Protein 7KJO (pdb70)

GO terms:
  GO:0070097 delta-catenin binding (F, IDA)
  GO:0005813 centrosome (C, IDA)
  GO:0005915 zonula adherens (C, IDA)
  GO:0045218 zonula adherens maintenance (P, IMP)
  GO:0090136 epithelial cell-cell adhesion (P, IMP)
  GO:0005515 protein binding (F, IPI)
  GO:0005654 nucleoplasm (C, IDA)
  GO:0005829 cytosol (C, IDA)
  GO:0030054 cell junction (C, IDA)
  GO:0005737 cytoplasm (C, EXP)
  GO:0070062 extracellular exosome (C, HDA)
  GO:0046930 pore complex (C, IMP)
  GO:0046931 pore complex assembly (P, IMP)

Sequence (206 aa):
PVVVRGWLHKQDSSGMRLWKRRWFVLADYCLFYYKDSREEAVLGSIPLPSYVISPVAPEDRISRKYSFKAVHTGMRTYYFSADTQEDMNAWVRAMNQAAQVGPLGSPVVVRGWLHKQDSSGMRLWKRRWFVLADYCLFYYKDSREEAVLGSIPLPSYVISPVAPEDRISRKYSFKAVHTRTYYFSADTQEDMNAWVRAMNQAAQVL

Secondary structure (DSSP, 8-state):
-EEEEEEEEEE-TTSS--EEEEEEEEETTEEEEESSTT--SEEEEEE-TTEEEEE--GGG---STTEEEEEE----EEEEE-SSHHHHHHHHHHHHHHHT-/-GGGPPEEEEEEEEEE-TTSS--EEEEEEEEETTEEEEESSTT--S--EEEEGGGEEEEE--GGG---SSSEEEEEE--EEEEE-SSHHHHHHHHHHHHHHH---

Nearest PDB structures (foldseek):
  7kjo-assembly1_A  TM=1.010E+00  e=4.747E-19  Homo sapiens
  7kjz-assembly2_B  TM=9.941E-01  e=2.583E-16  Homo sapiens
  2d9y-assembly1_A  TM=9.490E-01  e=1.354E-12  Homo sapiens
  2yry-assembly1_A  TM=9.283E-01  e=3.464E-12  Homo sapiens
  2dkp-assembly1_A  TM=8.752E-01  e=1.457E-11  Homo sapiens

Foldseek 3Di:
DWPDKAWKWKADQPPPRDTDIWIWTDDPQKIWTHRDDVPDDTDDIDRQAQWQKDADDVVVVDDAPLKMWTPHVVPGIIIIHDPDVVVSVSVNVVSRVSNDD/DPVPWDWPDKAWKWKADLPPPRDTDIWIWIDTPQKIWTDRDPVPDDTPDMDRLLQWQKDADDVVVVRDDPLKIWTHGCSIMIIHDPDVVVSVSVRVVSNVSNPPD

Structure (mmCIF, N/CA/C/O backbone):
data_7KJO
#
_entry.id   7KJO
#
_cell.length_a   64.830
_cell.length_b   64.830
_cell.length_c   59.233
_cell.angle_alpha   90.000
_cell.angle_beta   90.000
_cell.angle_gamma   90.000
#
_symmetry.space_group_name_H-M   'P 41'
#
loop_
_entity.id
_entity.type
_entity.pdbx_description
1 polymer 'Pleckstrin homology domain-containing family A member 7'
2 non-polymer 'SULFATE ION'
3 non-polymer GLYCEROL
4 water water
#
loop_
_atom_site.group_PDB
_atom_site.id
_atom_site.type_symbol
_atom_site.label_atom_id
_atom_site.label_alt_id
_atom_site.label_comp_id
_atom_site.label_asym_id
_atom_site.label_entity_id
_atom_site.label_seq_id
_atom_site.pdbx_PDB_ins_code
_atom_site.Cartn_x
_atom_site.Cartn_y
_atom_site.Cartn_z
_atom_site.occupancy
_atom_site.B_iso_or_equiv
_atom_site.auth_seq_id
_atom_site.auth_comp_id
_atom_site.auth_asym_id
_atom_site.auth_atom_id
_atom_site.pdbx_PDB_model_num
ATOM 1 N N . PRO A 1 6 ? 31.821 78.694 20.120 1.00 59.21 164 PRO A N 1
ATOM 2 C CA . PRO A 1 6 ? 31.857 78.354 21.550 1.00 54.45 164 PRO A CA 1
ATOM 3 C 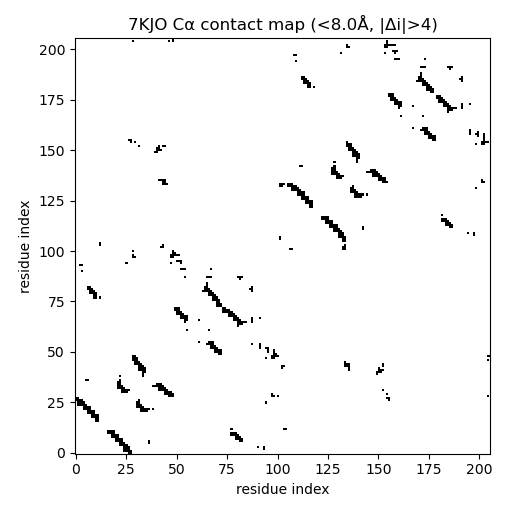C . PRO A 1 6 ? 33.232 77.851 22.020 1.00 59.12 164 PRO A C 1
ATOM 4 O O . PRO A 1 6 ? 33.824 78.452 22.928 1.00 49.03 164 PRO A O 1
ATOM 15 N N . VAL A 1 7 ? 33.726 76.768 21.414 1.00 34.60 165 VAL A N 1
ATOM 16 C CA . VAL A 1 7 ? 35.057 76.283 21.762 1.00 26.47 165 VAL A CA 1
ATOM 17 C C . VAL A 1 7 ? 36.081 77.189 21.139 1.00 32.50 165 VAL A C 1
ATOM 18 O O . VAL A 1 7 ? 36.045 77.460 19.950 1.00 35.01 165 VAL A O 1
ATOM 31 N N . VAL A 1 8 ? 37.047 77.596 21.935 1.00 25.87 166 VAL A N 1
ATOM 32 C CA . VAL A 1 8 ? 38.155 78.413 21.487 1.00 25.45 166 VAL A CA 1
ATOM 33 C C . VAL A 1 8 ? 39.291 77.539 20.984 1.00 23.87 166 VAL A C 1
ATOM 34 O O . VAL A 1 8 ? 39.872 77.838 19.958 1.00 25.17 166 VAL A O 1
ATOM 47 N N . VAL A 1 9 ? 39.601 76.447 21.695 1.00 19.32 167 VAL A N 1
ATOM 48 C CA . VAL A 1 9 ? 40.723 75.590 21.386 1.00 17.78 167 VAL A CA 1
ATOM 49 C C . VAL A 1 9 ? 40.485 74.275 22.096 1.00 15.55 167 VAL A C 1
ATOM 50 O O . VAL A 1 9 ? 39.853 74.211 23.162 1.00 17.58 167 VAL A O 1
ATOM 63 N N . ARG A 1 10 ? 40.913 73.177 21.471 1.00 15.76 168 ARG A N 1
ATOM 64 C CA . ARG A 1 10 ? 40.920 71.857 22.088 1.00 16.49 168 ARG A CA 1
ATOM 65 C C . ARG A 1 10 ? 42.228 71.145 21.748 1.00 16.23 168 ARG A C 1
ATOM 66 O O . ARG A 1 10 ? 42.852 71.481 20.774 1.00 16.53 168 ARG A O 1
ATOM 87 N N . GLY A 1 11 ? 42.618 70.139 22.541 1.00 15.16 169 GLY A N 1
ATOM 88 C CA . GLY A 1 11 ? 43.742 69.304 22.274 1.00 14.11 169 GLY A CA 1
ATOM 89 C C . GLY A 1 11 ? 44.266 68.556 23.482 1.00 14.19 169 GLY A C 1
ATOM 90 O O . GLY A 1 11 ? 43.838 68.793 24.608 1.00 14.30 169 GLY A O 1
ATOM 94 N N . TRP A 1 12 ? 45.195 67.654 23.263 1.00 13.73 170 TRP A N 1
ATOM 95 C CA . TRP A 1 12 ? 45.832 66.916 24.345 1.00 14.70 170 TRP A CA 1
ATOM 96 C C . TRP A 1 12 ? 46.793 67.827 25.127 1.00 15.31 170 TRP A C 1
ATOM 97 O O . TRP A 1 12 ? 47.596 68.563 24.537 1.00 17.10 170 TRP A O 1
ATOM 118 N N . LEU A 1 13 ? 46.799 67.671 26.451 1.00 14.93 171 LEU A N 1
ATOM 119 C CA . LEU A 1 13 ? 47.817 68.225 27.312 1.00 14.75 171 LEU A CA 1
ATOM 120 C C . LEU A 1 13 ? 48.160 67.170 28.362 1.00 16.14 171 LEU A C 1
ATOM 121 O O . LEU A 1 13 ? 47.260 66.436 28.832 1.00 15.92 171 LEU A O 1
ATOM 137 N N . HIS A 1 14 ? 49.420 67.102 28.778 1.00 15.66 172 HIS A N 1
ATOM 138 C CA . HIS A 1 14 ? 49.720 66.432 30.019 1.00 16.58 172 HIS A CA 1
ATOM 139 C C . HIS A 1 14 ? 49.515 67.411 31.122 1.00 15.90 172 HIS A C 1
ATOM 140 O O . HIS A 1 14 ? 49.945 68.553 31.042 1.00 16.72 172 HIS A O 1
ATOM 154 N N . LYS A 1 15 ? 48.896 66.930 32.215 1.00 16.18 173 LYS A N 1
ATOM 155 C CA . LYS A 1 15 ? 48.677 67.713 33.413 1.00 16.66 173 LYS A CA 1
ATOM 156 C C . LYS A 1 15 ? 49.394 67.075 34.569 1.00 17.74 173 LYS A C 1
ATOM 157 O O . LYS A 1 15 ? 49.243 65.868 34.764 1.00 18.08 173 LYS A O 1
ATOM 176 N N . GLN A 1 16 ? 50.165 67.861 35.368 1.00 18.64 174 GLN A N 1
ATOM 177 C CA . GLN A 1 16 ? 50.843 67.273 36.505 1.00 19.91 174 GLN A CA 1
ATOM 178 C C . GLN A 1 16 ? 49.831 67.113 37.606 1.00 22.95 174 GLN A C 1
ATOM 179 O O . GLN A 1 16 ? 48.914 67.914 37.749 1.00 22.82 174 GLN A O 1
ATOM 193 N N . ASP A 1 17 ? 50.013 66.016 38.360 1.00 24.03 175 ASP A N 1
ATOM 194 C CA . ASP A 1 17 ? 49.159 65.755 39.488 1.00 26.29 175 ASP A CA 1
ATOM 195 C C . ASP A 1 17 ? 49.270 66.885 40.510 1.00 27.71 175 ASP A C 1
ATOM 196 O O . ASP A 1 17 ? 50.337 67.487 40.736 1.00 27.89 175 ASP A O 1
ATOM 205 N N . SER A 1 18 ? 48.151 67.126 41.127 1.00 28.37 176 SER A N 1
ATOM 206 C CA . SER A 1 18 ? 48.036 68.159 42.165 1.00 29.63 176 SER A CA 1
ATOM 207 C C . SER A 1 18 ? 48.633 67.767 43.526 1.00 32.32 176 SER A C 1
ATOM 208 O O . SER A 1 18 ? 48.561 68.586 44.442 1.00 43.70 176 SER A O 1
ATOM 216 N N . SER A 1 19 ? 49.258 66.608 43.698 1.00 34.59 177 SER A N 1
ATOM 217 C CA . SER A 1 19 ? 49.793 66.217 45.006 1.00 45.25 177 SER A CA 1
ATOM 218 C C . SER A 1 19 ? 51.313 66.262 45.035 1.00 33.79 177 SER A C 1
ATOM 219 O O . SER A 1 19 ? 51.925 65.758 46.004 1.00 37.55 177 SER A O 1
ATOM 227 N N . GLY A 1 20 ? 51.931 66.861 44.006 1.00 32.11 178 GLY A N 1
ATOM 228 C CA . GLY A 1 20 ? 53.358 66.989 43.969 1.00 39.13 178 GLY A CA 1
ATOM 229 C C . GLY A 1 20 ? 54.133 65.723 43.809 1.00 36.22 178 GLY A C 1
ATOM 230 O O . GLY A 1 20 ? 55.296 65.695 44.150 1.00 39.09 178 GLY A O 1
ATOM 234 N N . MET A 1 21 ? 53.536 64.676 43.251 1.00 30.62 179 MET A N 1
ATOM 235 C CA . MET A 1 21 ? 54.258 63.433 43.013 1.00 34.65 179 MET A CA 1
ATOM 236 C C . MET A 1 21 ? 54.984 63.376 41.686 1.00 29.44 179 MET A C 1
ATOM 237 O O . MET A 1 21 ? 55.552 62.331 41.317 1.00 35.42 179 MET A O 1
ATOM 251 N N . ARG A 1 22 ? 54.986 64.447 40.971 1.00 27.87 180 ARG A N 1
ATOM 252 C CA . ARG A 1 22 ? 55.656 64.504 39.698 1.00 27.45 180 ARG A CA 1
ATOM 253 C C . ARG A 1 22 ? 55.095 63.498 38.696 1.00 28.53 180 ARG A C 1
ATOM 254 O O . ARG A 1 22 ? 55.858 62.988 37.831 1.00 36.32 180 ARG A O 1
ATOM 275 N N . LEU A 1 23 ? 53.773 63.240 38.771 1.00 25.80 181 LEU A N 1
ATOM 276 C CA . LEU A 1 23 ? 53.131 62.354 37.805 1.00 25.45 181 LEU A CA 1
ATOM 277 C C . LEU A 1 23 ? 52.397 63.201 36.777 1.00 24.07 181 LEU A C 1
ATOM 278 O O . LEU A 1 23 ? 51.827 64.237 37.129 1.00 25.45 181 LEU A O 1
ATOM 294 N N . TRP A 1 24 ? 52.421 62.773 35.530 1.00 25.06 182 TRP A N 1
ATOM 295 C CA . TRP A 1 24 ? 51.809 63.550 34.428 1.00 23.24 182 TRP A CA 1
ATOM 296 C C . TRP A 1 24 ? 50.736 62.651 33.844 1.00 31.47 182 TRP A C 1
ATOM 297 O O . TRP A 1 24 ? 50.990 61.472 33.577 1.00 31.18 182 TRP A O 1
ATOM 318 N N . LYS A 1 25 ? 49.528 63.183 33.655 1.00 20.16 183 LYS A N 1
ATOM 319 C CA . LYS A 1 25 ? 48.467 62.417 33.018 1.00 20.13 183 LYS A CA 1
ATOM 320 C C . LYS A 1 25 ? 48.043 63.131 31.734 1.00 16.29 183 LYS A C 1
ATOM 321 O O . LYS A 1 25 ? 47.875 64.359 31.745 1.00 17.63 183 LYS A O 1
ATOM 340 N N . ARG A 1 26 ? 47.924 62.392 30.641 1.00 18.08 184 ARG A N 1
ATOM 341 C CA . ARG A 1 26 ? 47.515 62.948 29.367 1.00 16.61 184 ARG A CA 1
ATOM 342 C C . ARG A 1 26 ? 45.995 62.998 29.332 1.00 17.25 184 ARG A C 1
ATOM 343 O O . ARG A 1 26 ? 45.349 61.945 29.484 1.00 20.49 184 ARG A O 1
ATOM 364 N N . ARG A 1 27 ? 45.427 64.177 29.208 1.00 14.38 185 ARG A N 1
ATOM 365 C CA . ARG A 1 27 ? 43.996 64.369 29.096 1.00 15.43 185 ARG A CA 1
ATOM 366 C C . ARG A 1 27 ? 43.676 65.249 27.908 1.00 14.47 185 ARG A C 1
ATOM 367 O O . ARG A 1 27 ? 44.527 66.012 27.451 1.00 14.26 185 ARG A O 1
ATOM 388 N N . TRP A 1 28 ? 42.440 65.168 27.440 1.00 13.19 186 TRP A N 1
ATOM 389 C CA . TRP A 1 28 ? 41.965 65.959 26.332 1.00 12.80 186 TRP A CA 1
ATOM 390 C C . TRP A 1 28 ? 41.299 67.209 26.866 1.00 13.83 186 TRP A C 1
ATOM 391 O O . TRP A 1 28 ? 40.275 67.137 27.594 1.00 14.91 186 TRP A O 1
ATOM 412 N N . PHE A 1 29 ? 41.798 68.374 26.548 1.00 13.62 187 PHE A N 1
ATOM 413 C CA . PHE A 1 29 ? 41.321 69.650 27.052 1.00 14.64 187 PHE A CA 1
ATOM 414 C C . PHE A 1 29 ? 40.501 70.432 26.045 1.00 13.99 187 PHE A C 1
ATOM 415 O O . PHE A 1 29 ? 40.841 70.399 24.829 1.00 15.09 187 PHE A O 1
ATOM 432 N N . VAL A 1 30 ? 39.495 71.134 26.504 1.00 15.51 188 VAL A N 1
ATOM 433 C CA . VAL A 1 30 ? 38.633 72.018 25.728 1.00 14.88 188 VAL A CA 1
ATOM 434 C C . VAL A 1 30 ? 38.562 73.328 26.481 1.00 15.79 188 VAL A C 1
ATOM 435 O O . VAL A 1 30 ? 38.218 73.316 27.666 1.00 18.80 188 VAL A O 1
ATOM 448 N N . LEU A 1 31 ? 38.836 74.432 25.842 1.00 16.89 189 LEU A N 1
ATOM 449 C CA . LEU A 1 31 ? 38.595 75.756 26.413 1.00 16.95 189 LEU A CA 1
ATOM 450 C C . LEU A 1 31 ? 37.279 76.275 25.841 1.00 18.55 189 LEU A C 1
ATOM 451 O O . LEU A 1 31 ? 37.180 76.516 24.625 1.00 20.13 189 LEU A O 1
ATOM 467 N N . ALA A 1 32 ? 36.280 76.470 26.711 1.00 19.02 190 ALA A N 1
ATOM 468 C CA . ALA A 1 32 ? 34.983 76.985 26.334 1.00 19.81 190 ALA A CA 1
ATOM 469 C C . ALA A 1 32 ? 34.408 77.681 27.546 1.00 20.56 190 ALA A C 1
ATOM 470 O O . ALA A 1 32 ? 34.680 77.293 28.676 1.00 20.83 190 ALA A O 1
ATOM 477 N N . ASP A 1 33 ? 33.620 78.744 27.323 1.00 22.11 191 ASP A N 1
ATOM 478 C CA . ASP A 1 33 ? 32.895 79.364 28.447 1.00 22.64 191 ASP A CA 1
ATOM 479 C C . ASP A 1 33 ? 33.839 79.821 29.563 1.00 23.36 191 ASP A C 1
ATOM 480 O O . ASP A 1 33 ? 33.497 79.764 30.748 1.00 25.21 191 ASP A O 1
ATOM 489 N N . TYR A 1 34 ? 35.031 80.307 29.156 1.00 23.62 192 TYR A N 1
ATOM 490 C CA . TYR A 1 34 ? 36.015 80.877 30.094 1.00 23.99 192 TYR A CA 1
ATOM 491 C C . TYR A 1 34 ? 36.655 79.857 31.015 1.00 22.33 192 TYR A C 1
ATOM 492 O O . TYR A 1 34 ? 37.278 80.207 32.009 1.00 23.35 192 TYR A O 1
ATOM 510 N N . CYS A 1 35 ? 36.519 78.590 30.673 1.00 19.25 193 CYS A N 1
ATOM 511 C CA . CYS A 1 35 ? 37.012 77.524 31.503 1.00 17.92 193 CYS A CA 1
ATOM 512 C C . CYS A 1 35 ? 37.773 76.488 30.683 1.00 18.39 193 CYS A C 1
ATOM 513 O O . CYS A 1 35 ? 37.549 76.342 29.466 1.00 18.93 193 CYS A O 1
ATOM 521 N N . LEU A 1 36 ? 38.648 75.766 31.336 1.00 18.78 194 LEU A N 1
ATOM 522 C CA . LEU A 1 36 ? 39.175 74.529 30.828 1.00 16.98 194 LEU A CA 1
ATOM 523 C C . LEU A 1 36 ? 38.325 73.356 31.258 1.00 19.19 194 LEU A C 1
ATOM 524 O O . LEU A 1 36 ? 37.906 73.297 32.439 1.00 21.00 194 LEU A O 1
ATOM 540 N N . PHE A 1 37 ? 37.914 72.510 30.370 1.00 16.63 195 PHE A N 1
ATOM 541 C CA . PHE A 1 37 ? 37.225 71.265 30.651 1.00 17.41 195 PHE A CA 1
ATOM 542 C C . PHE A 1 37 ? 38.160 70.187 30.198 1.00 18.76 195 PHE A C 1
ATOM 543 O O . PHE A 1 37 ? 38.816 70.354 29.151 1.00 21.50 195 PHE A O 1
ATOM 560 N N . TYR A 1 38 ? 38.257 69.075 30.900 1.00 15.31 196 TYR A N 1
ATOM 561 C CA . TYR A 1 38 ? 39.123 67.983 30.410 1.00 14.17 196 TYR A CA 1
ATOM 562 C C . TYR A 1 38 ? 38.352 66.662 30.465 1.00 15.95 196 TYR A C 1
ATOM 563 O O . TYR A 1 38 ? 37.444 66.523 31.216 1.00 15.12 196 TYR A O 1
ATOM 581 N N . TYR A 1 39 ? 38.705 65.775 29.555 1.00 15.28 197 TYR A N 1
ATOM 582 C CA . TYR A 1 39 ? 38.073 64.538 29.201 1.00 14.69 197 TYR A CA 1
ATOM 583 C C . TYR A 1 39 ? 39.128 63.443 29.101 1.00 15.34 197 TYR A C 1
ATOM 584 O O . TYR A 1 39 ? 40.317 63.706 28.906 1.00 15.90 197 TYR A O 1
ATOM 602 N N . LYS A 1 40 ? 38.683 62.175 29.146 1.00 16.50 198 LYS A N 1
ATOM 603 C CA . LYS A 1 40 ? 39.587 61.057 28.955 1.00 15.09 198 LYS A CA 1
ATOM 604 C C . LYS A 1 40 ? 40.239 61.087 27.571 1.00 17.99 198 LYS A C 1
ATOM 605 O O . LYS A 1 40 ? 41.387 60.674 27.418 1.00 18.12 198 LYS A O 1
ATOM 624 N N . ASP A 1 41 ? 39.479 61.481 26.546 1.00 15.32 199 ASP A N 1
ATOM 625 C CA . ASP A 1 41 ? 39.981 61.430 25.173 1.00 15.96 199 ASP A CA 1
ATOM 626 C C . ASP A 1 41 ? 39.197 62.410 24.346 1.00 15.26 199 ASP A C 1
ATOM 627 O O . ASP A 1 41 ? 38.324 63.145 24.781 1.00 15.60 199 ASP A O 1
ATOM 636 N N . SER A 1 42 ? 39.540 62.424 23.015 1.00 15.04 200 SER A N 1
ATOM 637 C CA . SER A 1 42 ? 39.031 63.455 22.118 1.00 15.61 200 SER A CA 1
ATOM 638 C C . SER A 1 42 ? 37.597 63.256 21.700 1.00 15.42 200 SER A C 1
ATOM 639 O O . SER A 1 42 ? 37.032 64.122 21.015 1.00 17.36 200 SER A O 1
ATOM 647 N N . ARG A 1 43 ? 36.921 62.187 22.162 1.00 15.02 201 ARG A N 1
ATOM 648 C CA . ARG A 1 43 ? 35.487 62.083 21.938 1.00 15.75 201 ARG A CA 1
ATOM 649 C C . ARG A 1 43 ? 34.689 63.143 22.708 1.00 16.81 201 ARG A C 1
ATOM 650 O O . ARG A 1 43 ? 33.527 63.424 22.370 1.00 20.45 201 ARG A O 1
ATOM 671 N N . GLU A 1 44 ? 35.265 63.728 23.778 1.00 17.27 202 GLU A N 1
ATOM 672 C CA . GLU A 1 44 ? 34.555 64.782 24.522 1.00 17.47 202 GLU A CA 1
ATOM 673 C C . GLU A 1 44 ? 33.222 64.267 25.077 1.00 19.11 202 GLU A C 1
ATOM 674 O O . GLU A 1 44 ? 32.218 64.966 25.011 1.00 21.40 202 GLU A O 1
ATOM 686 N N . GLU A 1 45 ? 33.249 63.085 25.619 1.00 19.30 203 GLU A N 1
ATOM 687 C CA . GLU A 1 45 ? 32.005 62.439 26.107 1.00 18.94 203 GLU A CA 1
ATOM 688 C C . GLU A 1 45 ? 31.669 62.883 27.519 1.00 27.47 203 GLU A C 1
ATOM 689 O O . GLU A 1 45 ? 30.871 63.787 27.682 1.00 45.52 203 GLU A O 1
ATOM 701 N N . ALA A 1 46 ? 32.369 62.397 28.456 1.00 22.25 204 ALA A N 1
ATOM 702 C CA . ALA A 1 46 ? 32.077 62.642 29.871 1.00 18.80 204 ALA A CA 1
ATOM 703 C C . ALA A 1 46 ? 33.168 63.509 30.441 1.00 17.64 204 ALA A C 1
ATOM 704 O O . ALA A 1 46 ? 34.298 63.061 30.652 1.00 20.36 204 ALA A O 1
ATOM 711 N N . VAL A 1 47 ? 32.858 64.756 30.721 1.00 17.04 205 VAL A N 1
ATOM 712 C CA . VAL A 1 47 ? 33.822 65.649 31.337 1.00 16.12 205 VAL A CA 1
ATOM 713 C C . VAL A 1 47 ? 34.294 65.081 32.658 1.00 16.21 205 VAL A C 1
ATOM 714 O O . VAL A 1 47 ? 33.516 64.496 33.427 1.00 17.38 205 VAL A O 1
ATOM 727 N N . LEU A 1 48 ? 35.604 65.170 32.886 1.00 15.94 206 LEU A N 1
ATOM 728 C CA . LEU A 1 48 ? 36.231 64.712 34.129 1.00 15.65 206 LEU A CA 1
ATOM 729 C C . LEU A 1 48 ? 36.433 65.805 35.108 1.00 17.12 206 LEU A C 1
ATOM 730 O O . LEU A 1 48 ? 36.435 65.537 36.319 1.00 19.36 206 LEU A O 1
ATOM 746 N N . GLY A 1 49 ? 36.638 67.030 34.698 1.00 18.29 207 GLY A N 1
ATOM 747 C CA . GLY A 1 49 ? 36.823 68.140 35.625 1.00 19.29 207 GLY A CA 1
ATOM 748 C C . GLY A 1 49 ? 36.932 69.434 34.851 1.00 16.83 207 GLY A C 1
ATOM 749 O O . GLY A 1 49 ? 36.823 69.475 33.594 1.00 17.23 207 GLY A O 1
ATOM 753 N N . SER A 1 50 ? 37.142 70.526 35.593 1.00 19.64 208 SER A N 1
ATOM 754 C CA . SER A 1 50 ? 37.146 71.862 35.041 1.00 20.25 208 SER A CA 1
ATOM 755 C C . SER A 1 50 ? 38.031 72.774 35.847 1.00 20.23 208 SER A C 1
ATOM 756 O O . SER A 1 50 ? 38.184 72.637 37.086 1.00 22.29 208 SER A O 1
ATOM 764 N N . ILE A 1 51 ? 38.629 73.729 35.158 1.00 18.87 209 ILE A N 1
ATOM 765 C CA . ILE A 1 51 ? 39.371 74.772 35.819 1.00 19.04 209 ILE A CA 1
ATOM 766 C C . ILE A 1 51 ? 38.824 76.059 35.218 1.00 19.71 209 ILE A C 1
ATOM 767 O O . ILE A 1 51 ? 39.184 76.443 34.095 1.00 21.07 209 ILE A O 1
ATOM 783 N N . PRO A 1 52 ? 37.992 76.789 35.918 1.00 23.02 210 PRO A N 1
ATOM 784 C CA . PRO A 1 52 ? 37.545 78.116 35.455 1.00 21.71 210 PRO A CA 1
ATOM 785 C C . PRO A 1 52 ? 38.733 79.071 35.461 1.00 24.98 210 PRO A C 1
ATOM 786 O O . PRO A 1 52 ? 39.482 79.087 36.416 1.00 27.98 210 PRO A O 1
ATOM 797 N N . LEU A 1 53 ? 38.935 79.776 34.368 1.00 22.53 211 LEU A N 1
ATOM 798 C CA . LEU A 1 53 ? 40.123 80.608 34.175 1.00 21.91 211 LEU A CA 1
ATOM 799 C C . LEU A 1 53 ? 40.100 82.047 34.660 1.00 23.49 211 LEU A C 1
ATOM 800 O O . LEU A 1 53 ? 41.179 82.583 34.719 1.00 23.73 211 LEU A O 1
ATOM 816 N N . PRO A 1 54 ? 38.970 82.700 34.934 1.00 24.45 212 PRO A N 1
ATOM 817 C CA . PRO A 1 54 ? 39.027 84.098 35.402 1.00 26.05 212 PRO A CA 1
ATOM 818 C C . PRO A 1 54 ? 39.997 84.258 36.559 1.00 26.73 212 PRO A C 1
ATOM 819 O O . PRO A 1 54 ? 40.045 83.463 37.507 1.00 30.25 212 PRO A O 1
ATOM 830 N N . SER A 1 55 ? 40.840 85.260 36.421 1.00 33.34 213 SER A N 1
ATOM 831 C CA . SER A 1 55 ? 41.916 85.680 37.303 1.00 36.77 213 SER A CA 1
ATOM 832 C C . SER A 1 55 ? 43.170 84.816 37.249 1.00 40.38 213 SER A C 1
ATOM 833 O O . SER A 1 55 ? 44.148 85.152 37.901 1.00 40.12 213 SER A O 1
ATOM 841 N N . TYR A 1 56 ? 43.194 83.753 36.467 1.00 27.96 214 TYR A N 1
ATOM 842 C CA . TYR A 1 56 ? 44.443 82.976 36.363 1.00 25.64 214 TYR A CA 1
ATOM 843 C C . TYR A 1 56 ? 45.402 83.752 35.463 1.00 31.80 214 TYR A C 1
ATOM 844 O O . TYR A 1 56 ? 44.974 84.524 34.622 1.00 29.13 214 TYR A O 1
ATOM 862 N N . VAL A 1 57 ? 46.690 83.580 35.681 1.00 23.87 215 VAL A N 1
ATOM 863 C CA . VAL A 1 57 ? 47.726 84.091 34.810 1.00 24.62 215 VAL A CA 1
ATOM 864 C C . VAL A 1 57 ? 48.485 82.879 34.297 1.00 23.89 215 VAL A C 1
ATOM 865 O O . VAL A 1 57 ? 48.915 82.023 35.098 1.00 23.49 215 VAL A O 1
ATOM 878 N N . ILE A 1 58 ? 48.648 82.792 32.989 1.00 21.99 216 ILE A N 1
ATOM 879 C CA . ILE A 1 58 ? 49.217 81.621 32.348 1.00 23.04 216 ILE A CA 1
ATOM 880 C C . ILE A 1 58 ? 50.493 82.026 31.668 1.00 24.80 216 ILE A C 1
ATOM 881 O O . ILE A 1 58 ? 50.541 83.059 30.972 1.00 24.71 216 ILE A O 1
ATOM 897 N N . SER A 1 59 ? 51.532 81.238 31.866 1.00 21.86 217 SER A N 1
ATOM 898 C CA . SER A 1 59 ? 52.808 81.559 31.236 1.00 22.34 217 SER A CA 1
ATOM 899 C C . SER A 1 59 ? 53.620 80.292 31.043 1.00 23.72 217 SER A C 1
ATOM 900 O O . SER A 1 59 ? 53.397 79.289 31.750 1.00 21.92 217 SER A O 1
ATOM 908 N N . PRO A 1 60 ? 54.558 80.281 30.091 1.00 23.29 218 PRO A N 1
ATOM 909 C CA . PRO A 1 60 ? 55.538 79.204 30.042 1.00 19.86 218 PRO A CA 1
ATOM 910 C C . PRO A 1 60 ? 56.235 79.120 31.395 1.00 22.42 218 PRO A C 1
ATOM 911 O O . PRO A 1 60 ? 56.351 80.100 32.123 1.00 24.73 218 PRO A O 1
ATOM 922 N N . VAL A 1 61 ? 56.625 77.904 31.737 1.00 18.64 219 VAL A N 1
ATOM 923 C CA . VAL A 1 61 ? 57.320 77.746 33.010 1.00 19.74 219 VAL A CA 1
ATOM 924 C C . VAL A 1 61 ? 58.610 78.538 32.992 1.00 21.13 219 VAL A C 1
ATOM 925 O O . VAL A 1 61 ? 59.238 78.788 31.961 1.00 23.75 219 VAL A O 1
ATOM 938 N N . ALA A 1 62 ? 59.047 78.850 34.215 1.00 21.51 220 ALA A N 1
ATOM 939 C CA . ALA A 1 62 ? 60.263 79.588 34.487 1.00 26.85 220 ALA A CA 1
ATOM 940 C C . ALA A 1 62 ? 61.231 78.641 35.120 1.00 22.06 220 ALA A C 1
ATOM 941 O O . ALA A 1 62 ? 60.849 77.575 35.607 1.00 22.09 220 ALA A O 1
ATOM 948 N N . PRO A 1 63 ? 62.501 79.033 35.249 1.00 25.77 221 PRO A N 1
ATOM 949 C CA . PRO A 1 63 ? 63.473 78.115 35.851 1.00 24.32 221 PRO A CA 1
ATOM 950 C C . PRO A 1 63 ? 63.130 77.660 37.254 1.00 23.28 221 PRO A C 1
ATOM 951 O O . PRO A 1 63 ? 63.264 76.466 37.562 1.00 22.65 221 PRO A O 1
ATOM 962 N N . GLU A 1 64 ? 62.614 78.587 38.058 1.00 24.42 222 GLU A N 1
ATOM 963 C CA . GLU A 1 64 ? 62.280 78.274 39.447 1.00 25.42 222 GLU A CA 1
ATOM 964 C C . GLU A 1 64 ? 61.100 77.328 39.591 1.00 23.60 222 GLU A C 1
ATOM 965 O O . GLU A 1 64 ? 60.874 76.775 40.653 1.00 23.23 222 GLU A O 1
ATOM 977 N N . ASP A 1 65 ? 60.379 77.046 38.503 1.00 19.92 223 ASP A N 1
ATOM 978 C CA . ASP A 1 65 ? 59.321 76.052 38.567 1.00 18.59 223 ASP A CA 1
ATOM 979 C C . ASP A 1 65 ? 59.903 74.653 38.583 1.00 20.36 223 ASP A C 1
ATOM 980 O O . ASP A 1 65 ? 59.236 73.719 39.016 1.00 20.75 223 ASP A O 1
ATOM 989 N N . ARG A 1 66 ? 61.142 74.499 38.139 1.00 20.02 224 ARG A N 1
ATOM 990 C CA . ARG A 1 66 ? 61.824 73.190 38.173 1.00 19.94 224 ARG A CA 1
ATOM 991 C C . ARG A 1 66 ? 61.033 72.102 37.486 1.00 23.69 224 ARG A C 1
ATOM 992 O O . ARG A 1 66 ? 60.865 70.982 37.970 1.00 21.56 224 ARG A O 1
ATOM 1013 N N . ILE A 1 67 ? 60.488 72.448 36.311 1.00 20.99 225 ILE A N 1
ATOM 1014 C CA . ILE A 1 67 ? 59.776 71.487 35.487 1.00 20.40 225 ILE A CA 1
ATOM 1015 C C . ILE A 1 67 ? 60.672 71.087 34.306 1.00 21.40 225 ILE A C 1
ATOM 1016 O O . ILE A 1 67 ? 61.114 71.954 33.586 1.00 26.97 225 ILE A O 1
ATOM 1032 N N . SER A 1 68 ? 60.874 69.797 34.153 1.00 34.91 226 SER A N 1
ATOM 1033 C CA . SER A 1 68 ? 61.780 69.317 33.116 1.00 35.09 226 SER A CA 1
ATOM 1034 C C . SER A 1 68 ? 61.090 69.029 31.776 1.00 36.73 226 SER A C 1
ATOM 1035 O O . SER A 1 68 ? 61.741 69.185 30.734 1.00 33.34 226 SER A O 1
ATOM 1043 N N . ARG A 1 69 ? 59.817 68.634 31.806 1.00 27.16 227 ARG A N 1
ATOM 1044 C CA . ARG A 1 69 ? 59.086 68.267 30.587 1.00 23.94 227 ARG A CA 1
ATOM 1045 C C . ARG A 1 69 ? 59.043 69.398 29.594 1.00 23.53 227 ARG A C 1
ATOM 1046 O O . ARG A 1 69 ? 58.796 70.555 29.937 1.00 23.31 227 ARG A O 1
ATOM 1067 N N . LYS A 1 70 ? 59.302 69.063 28.310 1.00 23.27 228 LYS A N 1
ATOM 1068 C CA . LYS A 1 70 ? 59.331 70.081 27.295 1.00 22.56 228 LYS A CA 1
ATOM 1069 C C . LYS A 1 70 ? 57.937 70.683 27.082 1.00 20.94 228 LYS A C 1
ATOM 1070 O O . LYS A 1 70 ? 56.903 70.030 27.272 1.00 22.39 228 LYS A O 1
ATOM 1089 N N . TYR A 1 71 ? 57.930 71.940 26.684 1.00 22.59 229 TYR A N 1
ATOM 1090 C CA . TYR A 1 71 ? 56.721 72.672 26.239 1.00 20.43 229 TYR A CA 1
ATOM 1091 C C . TYR A 1 71 ? 55.736 72.769 27.379 1.00 18.79 229 TYR A C 1
ATOM 1092 O O . TYR A 1 71 ? 54.540 72.618 27.225 1.00 18.63 229 TYR A O 1
ATOM 1110 N N . SER A 1 72 ? 56.257 73.095 28.560 1.00 19.13 230 SER A N 1
ATOM 1111 C CA . SER A 1 72 ? 55.455 73.179 29.765 1.00 17.36 230 SER A CA 1
ATOM 1112 C C . SER A 1 72 ? 55.121 74.626 30.132 1.00 17.06 230 SER A C 1
ATOM 1113 O O . SER A 1 72 ? 55.912 75.562 29.910 1.00 18.87 230 SER A O 1
ATOM 1121 N N . PHE A 1 73 ? 53.939 74.807 30.715 1.00 16.14 231 PHE A N 1
ATOM 1122 C CA . PHE A 1 73 ? 53.376 76.105 31.067 1.00 17.01 231 PHE A CA 1
ATOM 1123 C C . PHE A 1 73 ? 52.512 75.908 32.289 1.00 17.42 231 PHE A C 1
ATOM 1124 O O . PHE A 1 73 ? 52.267 74.784 32.713 1.00 16.91 231 PHE A O 1
ATOM 1141 N N . LYS A 1 74 ? 52.183 77.008 32.919 1.00 19.62 232 LYS A N 1
ATOM 1142 C CA . LYS A 1 74 ? 51.531 76.960 34.197 1.00 18.06 232 LYS A CA 1
ATOM 1143 C C . LYS A 1 74 ? 50.405 77.950 34.199 1.00 19.95 232 LYS A C 1
ATOM 1144 O O . LYS A 1 74 ? 50.471 79.000 33.562 1.00 20.51 232 LYS A O 1
ATOM 1163 N N . ALA A 1 75 ? 49.411 77.651 35.024 1.00 18.07 233 ALA A N 1
ATOM 1164 C CA . ALA A 1 75 ? 48.299 78.518 35.326 1.00 22.88 233 ALA A CA 1
ATOM 1165 C C . ALA A 1 75 ? 48.301 78.784 36.812 1.00 23.47 233 ALA A C 1
ATOM 1166 O O . ALA A 1 75 ? 48.172 77.854 37.641 1.00 22.05 233 ALA A O 1
ATOM 1173 N N . VAL A 1 76 ? 48.419 80.071 37.186 1.00 23.55 234 VAL A N 1
ATOM 1174 C CA . VAL A 1 76 ? 48.570 80.468 38.574 1.00 24.24 234 VAL A CA 1
ATOM 1175 C C . VAL A 1 76 ? 47.368 81.299 38.969 1.00 25.71 234 VAL A C 1
ATOM 1176 O O . VAL A 1 76 ? 47.000 82.252 38.268 1.00 31.19 234 VAL A O 1
ATOM 1189 N N . HIS A 1 77 ? 46.729 80.890 40.049 1.00 29.19 235 HIS A N 1
ATOM 1190 C CA . HIS A 1 77 ? 45.490 81.547 40.458 1.00 40.45 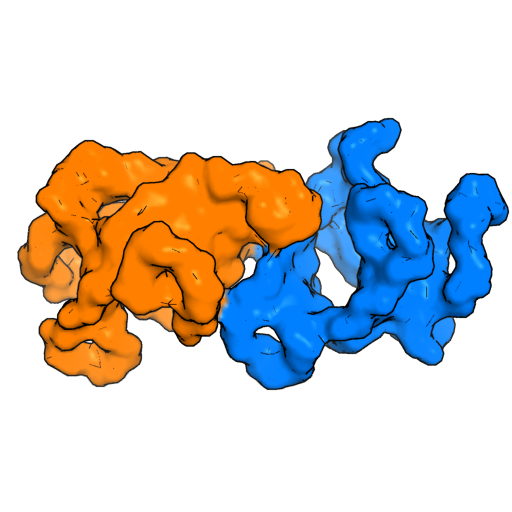235 HIS A CA 1
ATOM 1191 C C . HIS A 1 77 ? 45.768 82.748 41.347 1.00 52.79 235 HIS A C 1
ATOM 1192 O O . HIS A 1 77 ? 46.458 82.614 42.356 1.00 59.36 235 HIS A O 1
ATOM 1206 N N . THR A 1 78 ? 45.271 83.921 40.936 1.00 65.09 236 THR A N 1
ATOM 1207 C CA . THR A 1 78 ? 45.523 85.187 41.630 1.00 60.95 236 THR A CA 1
ATOM 1208 C C . THR A 1 78 ? 44.288 85.616 42.416 1.00 67.65 236 THR A C 1
ATOM 1209 O O . THR A 1 78 ? 43.166 85.297 42.024 1.00 74.49 236 THR A O 1
ATOM 1220 N N . GLY A 1 98 ? 50.476 82.191 45.907 1.00 58.28 256 GLY A N 1
ATOM 1221 C CA . GLY A 1 98 ? 49.771 81.202 45.134 1.00 58.06 256 GLY A CA 1
ATOM 1222 C C . GLY A 1 98 ? 48.584 80.574 45.842 1.00 65.86 256 GLY A C 1
ATOM 1223 O O . GLY A 1 98 ? 48.702 79.878 46.846 1.00 76.19 256 GLY A O 1
ATOM 1226 N N . MET A 1 99 ? 47.402 80.819 45.292 1.00 77.80 257 MET A N 1
ATOM 1227 C CA . MET A 1 99 ? 46.234 80.054 45.709 1.00 75.63 257 MET A CA 1
ATOM 1228 C C . MET A 1 99 ? 46.332 78.626 45.182 1.00 70.23 257 MET A C 1
ATOM 1229 O O . MET A 1 99 ? 46.097 77.660 45.916 1.00 85.65 257 MET A O 1
ATOM 1243 N N . ARG A 1 100 ? 46.690 78.480 43.910 1.00 44.38 258 ARG A N 1
ATOM 1244 C CA . ARG A 1 100 ? 46.748 77.180 43.256 1.00 41.72 258 ARG A CA 1
ATOM 1245 C C . ARG A 1 100 ? 47.441 77.353 41.901 1.00 33.22 258 ARG A C 1
ATOM 1246 O O . ARG A 1 100 ? 47.207 78.344 41.178 1.00 33.32 258 ARG A O 1
ATOM 1267 N N . THR A 1 101 ? 48.341 76.417 41.615 1.00 25.35 259 THR A N 1
ATOM 1268 C CA . THR A 1 101 ? 49.085 76.393 40.356 1.00 23.09 259 THR A CA 1
ATOM 1269 C C . THR A 1 101 ? 48.886 75.037 39.702 1.00 22.61 259 THR A C 1
ATOM 1270 O O . THR A 1 101 ? 49.042 73.983 40.301 1.00 22.64 259 THR A O 1
ATOM 1281 N N . TYR A 1 102 ? 48.561 75.061 38.420 1.00 18.89 260 TYR A N 1
ATOM 1282 C CA . TYR A 1 102 ? 48.488 73.888 37.572 1.00 18.92 260 TYR A CA 1
ATOM 1283 C C . TYR A 1 102 ? 49.621 73.930 36.574 1.00 16.46 260 TYR A C 1
ATOM 1284 O O . TYR A 1 102 ? 49.944 74.999 36.047 1.00 19.19 260 TYR A O 1
ATOM 1302 N N . TYR A 1 103 ? 50.202 72.786 36.327 1.00 16.58 261 TYR A N 1
ATOM 1303 C CA . TYR A 1 103 ? 51.263 72.639 35.327 1.00 15.44 261 TYR A CA 1
ATOM 1304 C C . TYR A 1 103 ? 50.793 71.752 34.191 1.00 16.89 261 TYR A C 1
ATOM 1305 O O . TYR A 1 103 ? 50.212 70.683 34.409 1.00 17.57 261 TYR A O 1
ATOM 1323 N N . PHE A 1 104 ? 51.000 72.228 32.959 1.00 17.02 262 PHE A N 1
ATOM 1324 C CA . PHE A 1 104 ? 50.612 71.527 31.768 1.00 16.15 262 PHE A CA 1
ATOM 1325 C C . PHE A 1 104 ? 51.818 71.397 30.830 1.00 16.93 262 PHE A C 1
ATOM 1326 O O . PHE A 1 104 ? 52.733 72.213 30.851 1.00 17.86 262 PHE A O 1
ATOM 1343 N N . SER A 1 105 ? 51.775 70.406 29.954 1.00 16.86 263 SER A N 1
ATOM 1344 C CA . SER A 1 105 ? 52.776 70.294 28.896 1.00 17.75 263 SER A CA 1
ATOM 1345 C C . SER A 1 105 ? 52.104 69.886 27.606 1.00 18.45 263 SER A C 1
ATOM 1346 O O . SER A 1 105 ? 51.286 68.972 27.568 1.00 19.61 263 SER A O 1
ATOM 1354 N N . ALA A 1 106 ? 52.461 70.582 26.512 1.00 16.48 264 ALA A N 1
ATOM 1355 C CA . ALA A 1 106 ? 51.969 70.312 25.176 1.00 17.71 264 ALA A CA 1
ATOM 1356 C C . ALA A 1 106 ? 53.000 69.456 24.410 1.00 17.74 264 ALA A C 1
ATOM 1357 O O . ALA A 1 106 ? 54.106 69.192 24.871 1.00 18.51 264 ALA A O 1
ATOM 1364 N N . ASP A 1 107 ? 52.558 68.979 23.240 1.00 20.47 265 ASP A N 1
ATOM 1365 C CA . ASP A 1 107 ? 53.432 68.154 22.412 1.00 20.33 265 ASP A CA 1
ATOM 1366 C C . ASP A 1 107 ? 54.265 68.932 21.437 1.00 21.34 265 ASP A C 1
ATOM 1367 O O . ASP A 1 107 ? 55.216 68.365 20.849 1.00 25.94 265 ASP A O 1
ATOM 1376 N N . THR A 1 108 ? 53.933 70.168 21.182 1.00 19.11 266 THR A N 1
ATOM 1377 C CA . THR A 1 108 ? 54.758 71.030 20.338 1.00 21.96 266 THR A CA 1
ATOM 1378 C C . THR A 1 108 ? 54.847 72.435 20.935 1.00 20.61 266 THR A C 1
ATOM 1379 O O . THR A 1 108 ? 53.967 72.864 21.720 1.00 18.29 266 THR A O 1
ATOM 1390 N N . GLN A 1 109 ? 55.882 73.185 20.564 1.00 22.45 267 GLN A N 1
ATOM 1391 C CA . GLN A 1 109 ? 55.994 74.559 20.967 1.00 21.62 267 GLN A CA 1
ATOM 1392 C C . GLN A 1 109 ? 54.828 75.405 20.462 1.00 20.98 267 GLN A C 1
ATOM 1393 O O . GLN A 1 109 ? 54.283 76.257 21.198 1.00 21.14 267 GLN A O 1
ATOM 1407 N N . GLU A 1 110 ? 54.440 75.214 19.218 1.00 23.53 268 GLU A N 1
ATOM 1408 C CA . GLU A 1 110 ? 53.320 75.951 18.672 1.00 24.78 268 GLU A CA 1
ATOM 1409 C C . GLU A 1 110 ? 52.055 75.739 19.496 1.00 23.00 268 GLU A C 1
ATOM 1410 O O . GLU A 1 110 ? 51.265 76.683 19.695 1.00 21.73 268 GLU A O 1
ATOM 1422 N N . ASP A 1 111 ? 51.810 74.506 19.894 1.00 19.53 269 ASP A N 1
ATOM 1423 C CA . ASP A 1 111 ? 50.582 74.256 20.657 1.00 18.55 269 ASP A CA 1
ATOM 1424 C C . ASP A 1 111 ? 50.694 74.877 22.055 1.00 18.45 269 ASP A C 1
ATOM 1425 O O . ASP A 1 111 ? 49.716 75.419 22.549 1.00 18.80 269 ASP A O 1
ATOM 1434 N N . MET A 1 112 ? 51.877 74.817 22.689 1.00 18.83 270 MET A N 1
ATOM 1435 C CA . MET A 1 112 ? 52.056 75.533 23.941 1.00 17.33 270 MET A CA 1
ATOM 1436 C C . MET A 1 112 ? 51.684 76.988 23.780 1.00 19.42 270 MET A C 1
ATOM 1437 O O . MET A 1 112 ? 50.931 77.557 24.583 1.00 18.26 270 MET A O 1
ATOM 1451 N N . ASN A 1 113 ? 52.245 77.633 22.743 1.00 18.79 271 ASN A N 1
ATOM 1452 C CA . ASN A 1 113 ? 52.005 79.058 22.590 1.00 21.91 271 ASN A CA 1
ATOM 1453 C C . ASN A 1 113 ? 50.545 79.338 22.365 1.00 20.56 271 ASN A C 1
ATOM 1454 O O . ASN A 1 113 ? 50.013 80.301 22.897 1.00 20.28 271 ASN A O 1
ATOM 1465 N N . ALA A 1 114 ? 49.858 78.525 21.592 1.00 19.22 272 ALA A N 1
ATOM 1466 C CA . ALA A 1 114 ? 48.434 78.739 21.355 1.00 20.00 272 ALA A CA 1
ATOM 1467 C C . ALA A 1 114 ? 47.606 78.571 22.620 1.00 17.44 272 ALA A C 1
ATOM 1468 O O . ALA A 1 114 ? 46.701 79.356 22.864 1.00 19.07 272 ALA A O 1
ATOM 1475 N N . TRP A 1 115 ? 47.977 77.596 23.470 1.00 18.27 273 TRP A N 1
ATOM 1476 C CA . TRP A 1 115 ? 47.255 77.465 24.724 1.00 16.40 273 TRP A CA 1
ATOM 1477 C C . TRP A 1 115 ? 47.506 78.625 25.665 1.00 16.55 273 TRP A C 1
ATOM 1478 O O . TRP A 1 115 ? 46.535 79.109 26.275 1.00 17.31 273 TRP A O 1
ATOM 1499 N N . VAL A 1 116 ? 48.757 79.062 25.770 1.00 16.67 274 VAL A N 1
ATOM 1500 C CA . VAL A 1 116 ? 49.038 80.171 26.693 1.00 17.74 274 VAL A CA 1
ATOM 1501 C C . VAL A 1 116 ? 48.234 81.394 26.252 1.00 18.27 274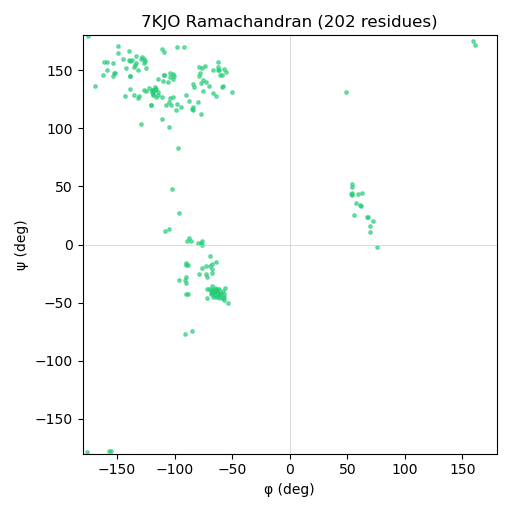 VAL A C 1
ATOM 1502 O O . VAL A 1 116 ? 47.592 82.072 27.067 1.00 20.99 274 VAL A O 1
ATOM 1515 N N . ARG A 1 117 ? 48.258 81.689 24.941 1.00 19.11 275 ARG A N 1
ATOM 1516 C CA . ARG A 1 117 ? 47.525 82.843 24.456 1.00 22.27 275 ARG A CA 1
ATOM 1517 C C . ARG A 1 117 ? 46.022 82.692 24.696 1.00 22.72 275 ARG A C 1
ATOM 1518 O O . ARG A 1 117 ? 45.364 83.619 25.181 1.00 23.05 275 ARG A O 1
ATOM 1539 N N . ALA A 1 118 ? 45.435 81.533 24.398 1.00 19.90 276 ALA A N 1
ATOM 1540 C CA . ALA A 1 118 ? 43.996 81.396 24.555 1.00 20.98 276 ALA A CA 1
ATOM 1541 C C . ALA A 1 118 ? 43.574 81.448 26.011 1.00 18.40 276 ALA A C 1
ATOM 1542 O O . ALA A 1 118 ? 42.522 81.997 26.350 1.00 22.73 276 ALA A O 1
ATOM 1549 N N . MET A 1 119 ? 44.356 80.827 26.860 1.00 19.40 277 MET A N 1
ATOM 1550 C CA . MET A 1 119 ? 43.996 80.774 28.267 1.00 19.87 277 MET A CA 1
ATOM 1551 C C . MET A 1 119 ? 44.085 82.155 28.877 1.00 20.03 277 MET A C 1
ATOM 1552 O O . MET A 1 119 ? 43.197 82.524 29.650 1.00 20.57 277 MET A O 1
ATOM 1566 N N . ASN A 1 120 ? 45.087 82.948 28.510 1.00 20.49 278 ASN A N 1
ATOM 1567 C CA . ASN A 1 120 ? 45.152 84.315 29.040 1.00 20.73 278 ASN A CA 1
ATOM 1568 C C . ASN A 1 120 ? 44.032 85.187 28.532 1.00 25.65 278 ASN A C 1
ATOM 1569 O O . ASN A 1 120 ? 43.517 86.011 29.291 1.00 25.74 278 ASN A O 1
ATOM 1580 N N . GLN A 1 121 ? 43.625 84.999 27.270 1.00 22.79 279 GLN A N 1
ATOM 1581 C CA . GLN A 1 121 ? 42.504 85.775 26.748 1.00 25.02 279 GLN A CA 1
ATOM 1582 C C . GLN A 1 121 ? 41.250 85.474 27.535 1.00 23.72 279 GLN A C 1
ATOM 1583 O O . GLN A 1 121 ? 40.508 86.398 27.912 1.00 28.95 279 GLN A O 1
ATOM 1597 N N . ALA A 1 122 ? 41.012 84.191 27.843 1.00 25.75 280 ALA A N 1
ATOM 1598 C CA . ALA A 1 122 ? 39.858 83.830 28.636 1.00 24.61 280 ALA A CA 1
ATOM 1599 C C . ALA A 1 122 ? 39.985 84.375 30.068 1.00 24.24 280 ALA A C 1
ATOM 1600 O O . ALA A 1 122 ? 39.013 84.889 30.645 1.00 28.77 280 ALA A O 1
ATOM 1607 N N . ALA A 1 123 ? 41.170 84.262 30.645 1.00 24.38 281 ALA A N 1
ATOM 1608 C CA . ALA A 1 123 ? 41.364 84.609 32.048 1.00 30.27 281 ALA A CA 1
ATOM 1609 C C . ALA A 1 123 ? 41.189 86.095 32.273 1.00 37.77 281 ALA A C 1
ATOM 1610 O O . ALA A 1 123 ? 40.835 86.496 33.382 1.00 31.26 281 ALA A O 1
ATOM 1617 N N . GLN A 1 124 ? 41.398 86.891 31.228 1.00 28.81 282 GLN A N 1
ATOM 1618 C CA . GLN A 1 124 ? 41.347 88.359 31.258 1.00 30.05 282 GLN A CA 1
ATOM 1619 C C . GLN A 1 124 ? 39.992 88.868 30.817 1.00 48.74 282 GLN A C 1
ATOM 1620 O O . GLN A 1 124 ? 39.877 90.038 30.423 1.00 50.62 282 GLN A O 1
ATOM 1634 N N . VAL A 1 125 ? 38.958 88.065 31.005 1.00 43.97 283 VAL A N 1
ATOM 1635 C CA . VAL A 1 125 ? 37.636 88.464 30.524 1.00 52.68 283 VAL A CA 1
ATOM 1636 C C . VAL A 1 125 ? 37.109 89.656 31.330 1.00 58.27 283 VAL A C 1
ATOM 1637 O O . VAL A 1 125 ? 36.469 90.563 30.775 1.00 64.73 283 VAL A O 1
ATOM 1650 N N . GLY B 1 1 ? 36.886 65.345 45.162 1.00 42.42 159 GLY B N 1
ATOM 1651 C CA . GLY B 1 1 ? 36.474 65.478 43.761 1.00 40.55 159 GLY B CA 1
ATOM 1652 C C . GLY B 1 1 ? 37.670 65.649 42.809 1.00 37.86 159 GLY B C 1
ATOM 1653 O O . GLY B 1 1 ? 38.831 65.538 43.223 1.00 46.66 159 GLY B O 1
ATOM 1656 N N . PRO B 1 2 ? 37.399 65.961 41.553 1.00 36.88 160 PRO B N 1
ATOM 1657 C CA . PRO B 1 2 ? 38.492 66.216 40.597 1.00 39.57 160 PRO B CA 1
ATOM 1658 C C . PRO B 1 2 ? 39.385 67.353 41.064 1.00 44.56 160 PRO B C 1
ATOM 1659 O O . PRO B 1 2 ? 38.923 68.308 41.680 1.00 37.82 160 PRO B O 1
ATOM 1670 N N . LEU B 1 3 ? 40.683 67.236 40.763 1.00 43.40 161 LEU B N 1
ATOM 1671 C CA . LEU B 1 3 ? 41.676 68.240 41.162 1.00 44.36 161 LEU B CA 1
ATOM 1672 C C . LEU B 1 3 ? 41.669 68.472 42.662 1.00 46.70 161 LEU B C 1
ATOM 1673 O O . LEU B 1 3 ? 42.019 69.555 43.121 1.00 47.62 161 LEU B O 1
ATOM 1689 N N . GLY B 1 4 ? 41.236 67.464 43.422 1.00 50.56 162 GLY B N 1
ATOM 1690 C CA . GLY B 1 4 ? 41.146 67.608 44.858 1.00 51.69 162 GLY B CA 1
ATOM 1691 C C . GLY B 1 4 ? 40.015 68.501 45.322 1.00 63.60 162 GLY B C 1
ATOM 1692 O O . GLY B 1 4 ? 40.043 68.980 46.464 1.00 56.08 162 GLY B O 1
ATOM 1696 N N . SER B 1 5 ? 39.002 68.727 44.472 1.00 48.88 163 SER B N 1
ATOM 1697 C CA . SER B 1 5 ? 37.903 69.601 44.831 1.00 45.83 163 SER B CA 1
ATOM 1698 C C . SER B 1 5 ? 36.912 68.887 45.763 1.00 38.12 163 SER B C 1
ATOM 1699 O O . SER B 1 5 ? 36.681 67.673 45.675 1.00 48.48 163 SER B O 1
ATOM 1707 N N . PRO B 1 6 ? 36.293 69.627 46.653 1.00 36.75 164 PRO B N 1
ATOM 1708 C CA . PRO B 1 6 ? 35.292 69.019 47.520 1.00 34.61 164 PRO B CA 1
ATOM 1709 C C . PRO B 1 6 ? 33.970 68.859 46.755 1.00 33.70 164 PRO B C 1
ATOM 1710 O O . PRO B 1 6 ? 33.634 69.566 45.815 1.00 33.81 164 PRO B O 1
ATOM 1721 N N . VAL B 1 7 ? 33.225 67.870 47.180 1.00 23.89 165 VAL B N 1
ATOM 1722 C CA . VAL B 1 7 ? 31.836 67.770 46.686 1.00 18.71 165 VAL B CA 1
ATOM 1723 C C . VAL B 1 7 ? 31.047 68.894 47.278 1.00 19.98 165 VAL B C 1
ATOM 1724 O O . VAL B 1 7 ? 31.159 69.206 48.484 1.00 22.76 165 VAL B O 1
ATOM 1737 N N . VAL B 1 8 ? 30.216 69.555 46.484 1.00 18.08 166 VAL B N 1
ATOM 1738 C CA . VAL B 1 8 ? 29.352 70.629 46.940 1.00 19.56 166 VAL B CA 1
ATOM 1739 C C . VAL B 1 8 ? 28.013 70.094 47.387 1.00 18.40 166 VAL B C 1
ATOM 1740 O O . VAL B 1 8 ? 27.465 70.570 48.370 1.00 19.38 166 VAL B O 1
ATOM 1753 N N . VAL B 1 9 ? 27.435 69.156 46.629 1.00 16.24 167 VAL B N 1
ATOM 1754 C CA . VAL B 1 9 ? 26.110 68.589 46.924 1.00 16.33 167 VAL B CA 1
ATOM 1755 C C . VAL B 1 9 ? 26.028 67.244 46.220 1.00 14.81 167 VAL B C 1
ATOM 1756 O O . VAL B 1 9 ? 26.655 67.035 45.173 1.00 15.94 167 VAL B O 1
ATOM 1769 N N . ARG B 1 10 ? 25.275 66.304 46.757 1.00 14.69 168 ARG B N 1
ATOM 1770 C CA . ARG B 1 10 ? 24.987 65.020 46.099 1.00 16.40 168 ARG B CA 1
ATOM 1771 C C . ARG B 1 10 ? 23.556 64.643 46.474 1.00 13.99 168 ARG B C 1
ATOM 1772 O O . ARG B 1 10 ? 23.041 65.127 47.434 1.00 15.48 168 ARG B O 1
ATOM 1793 N N . GLY B 1 11 ? 22.922 63.773 45.699 1.00 14.54 169 GLY B N 1
ATOM 1794 C CA . GLY B 1 11 ? 21.613 63.251 45.958 1.00 14.90 169 GLY B CA 1
ATOM 1795 C C . GLY B 1 11 ? 20.922 62.695 44.752 1.00 14.55 169 GLY B C 1
ATOM 1796 O O . GLY B 1 11 ? 21.412 62.854 43.604 1.00 15.40 169 GLY B O 1
ATOM 1800 N N . TRP B 1 12 ? 19.757 62.117 44.932 1.00 14.99 170 TRP B N 1
ATOM 1801 C CA . TRP B 1 12 ? 18.946 61.566 43.863 1.00 14.71 170 TRP B CA 1
ATOM 1802 C C . TRP B 1 12 ? 18.241 62.685 43.105 1.00 16.98 170 TRP B C 1
ATOM 1803 O O . TRP B 1 12 ? 17.682 63.625 43.679 1.00 17.26 170 TRP B O 1
ATOM 1824 N N . LEU B 1 13 ? 18.202 62.538 41.759 1.00 16.26 171 LEU B N 1
ATOM 1825 C CA . LEU B 1 13 ? 17.334 63.333 40.905 1.00 15.33 171 LEU B CA 1
ATOM 1826 C C . LEU B 1 13 ? 16.743 62.411 39.853 1.00 16.61 171 LEU B C 1
ATOM 1827 O O . LEU B 1 13 ? 17.429 61.461 39.411 1.00 16.77 171 LEU B O 1
ATOM 1843 N N . HIS B 1 14 ? 15.505 62.668 39.463 1.00 16.91 172 HIS B N 1
ATOM 1844 C CA . HIS B 1 14 ? 14.985 62.094 38.201 1.00 16.76 172 HIS B CA 1
ATOM 1845 C C . HIS B 1 14 ? 15.424 62.955 37.084 1.00 17.90 172 HIS B C 1
ATOM 1846 O O . HIS B 1 14 ? 15.374 64.165 37.162 1.00 17.85 172 HIS B O 1
ATOM 1860 N N . LYS B 1 15 ? 15.892 62.308 36.032 1.00 17.25 173 LYS B N 1
ATOM 1861 C CA . LYS B 1 15 ? 16.347 62.996 34.828 1.00 18.41 173 LYS B CA 1
ATOM 1862 C C . LYS B 1 15 ? 15.503 62.554 33.643 1.00 18.53 173 LYS B C 1
ATOM 1863 O O . LYS B 1 15 ? 15.301 61.355 33.464 1.00 20.16 173 LYS B O 1
ATOM 1882 N N . GLN B 1 16 ? 14.978 63.505 32.887 1.00 18.94 174 GLN B N 1
ATOM 1883 C CA . GLN B 1 16 ? 14.124 63.172 31.723 1.00 19.02 174 GLN B CA 1
ATOM 1884 C C . GLN B 1 16 ? 15.021 62.682 30.599 1.00 23.75 174 GLN B C 1
ATOM 1885 O O . GLN B 1 16 ? 16.095 63.212 30.426 1.00 25.20 174 GLN B O 1
ATOM 1899 N N . ASP B 1 17 ? 14.565 61.673 29.869 1.00 26.69 175 ASP B N 1
ATOM 1900 C CA . ASP B 1 17 ? 15.324 61.174 28.747 1.00 27.32 175 ASP B CA 1
ATOM 1901 C C . ASP B 1 17 ? 15.522 62.226 27.651 1.00 28.37 175 ASP B C 1
ATOM 1902 O O . ASP B 1 17 ? 14.712 63.142 27.437 1.00 30.97 175 ASP B O 1
ATOM 1911 N N . SER B 1 18 ? 16.616 62.100 26.959 1.00 29.44 176 SER B N 1
ATOM 1912 C CA . SER B 1 18 ? 16.964 63.099 25.939 1.00 35.87 176 SER B CA 1
ATOM 1913 C C . SER B 1 18 ? 16.235 62.950 24.602 1.00 34.33 176 SER B C 1
ATOM 1914 O O . SER B 1 18 ? 16.486 63.766 23.717 1.00 35.51 176 SER B O 1
ATOM 1922 N N . SER B 1 19 ? 15.341 61.981 24.442 1.00 32.01 177 SER B N 1
ATOM 1923 C CA . SER B 1 19 ? 14.704 61.715 23.170 1.00 36.69 177 SER B CA 1
ATOM 1924 C C . SER B 1 19 ? 13.270 62.199 23.138 1.00 36.30 177 SER B C 1
ATOM 1925 O O . SER B 1 19 ? 12.549 61.877 22.175 1.00 38.24 177 SER B O 1
ATOM 1933 N N . GLY B 1 20 ? 12.871 63.020 24.118 1.00 32.97 178 GLY B N 1
ATOM 1934 C CA . GLY B 1 20 ? 11.540 63.561 24.155 1.00 35.22 178 GLY B CA 1
ATOM 1935 C C . GLY B 1 20 ? 10.456 62.547 24.391 1.00 37.77 178 GLY B C 1
ATOM 1936 O O . GLY B 1 20 ? 9.307 62.839 24.105 1.00 35.96 178 GLY B O 1
ATOM 1940 N N . MET B 1 21 ? 10.769 61.390 25.003 1.00 31.52 179 MET B N 1
ATOM 1941 C CA . MET B 1 21 ? 9.736 60.399 25.285 1.00 31.36 179 MET B CA 1
ATOM 1942 C C . MET B 1 21 ? 9.042 60.564 26.626 1.00 30.13 179 MET B C 1
ATOM 1943 O O . MET B 1 21 ? 8.217 59.741 27.017 1.00 30.83 179 MET B O 1
ATOM 1957 N N . ARG B 1 22 ? 9.371 61.585 27.356 1.00 29.57 180 ARG B N 1
ATOM 1958 C CA . ARG B 1 22 ? 8.738 61.867 28.633 1.00 29.15 180 ARG B CA 1
ATOM 1959 C C . ARG B 1 22 ? 8.970 60.739 29.641 1.00 27.90 180 ARG B C 1
ATOM 1960 O O . ARG B 1 22 ? 8.102 60.479 30.540 1.00 30.64 180 ARG B O 1
ATOM 1981 N N . LEU B 1 23 ? 10.156 60.113 29.532 1.00 26.86 181 LEU B N 1
ATOM 1982 C CA . LEU B 1 23 ? 10.592 59.047 30.454 1.00 26.00 181 LEU B CA 1
ATOM 1983 C C . LEU B 1 23 ? 11.548 59.671 31.472 1.00 25.73 181 LEU B C 1
ATOM 1984 O O . LEU B 1 23 ? 12.322 60.571 31.138 1.00 25.92 181 LEU B O 1
ATOM 2000 N N . TRP B 1 24 ? 11.483 59.180 32.699 1.00 25.72 182 TRP B N 1
ATOM 2001 C CA . TRP B 1 24 ? 12.275 59.758 33.795 1.00 24.84 182 TRP B CA 1
ATOM 2002 C C . TRP B 1 24 ? 13.055 58.612 34.409 1.00 36.19 182 TRP B C 1
ATOM 2003 O O . TRP B 1 24 ? 12.503 57.524 34.612 1.00 32.99 182 TRP B O 1
ATOM 2024 N N . LYS B 1 25 ? 14.345 58.819 34.641 1.00 23.06 183 LYS B N 1
ATOM 2025 C CA . LYS B 1 25 ? 15.156 57.811 35.289 1.00 23.35 183 LYS B CA 1
ATOM 2026 C C . LYS B 1 25 ? 15.756 58.446 36.538 1.00 19.17 183 LYS B C 1
ATOM 2027 O O . LYS B 1 25 ? 16.257 59.554 36.475 1.00 18.97 183 LYS B O 1
ATOM 2046 N N . ARG B 1 26 ? 15.703 57.706 37.648 1.00 19.72 184 ARG B N 1
ATOM 2047 C CA . ARG B 1 26 ? 16.239 58.158 38.932 1.00 19.27 184 ARG B CA 1
ATOM 2048 C C . ARG B 1 26 ? 17.732 57.816 38.929 1.00 19.43 184 ARG B C 1
ATOM 2049 O O . ARG B 1 26 ? 18.064 56.673 38.791 1.00 23.87 184 ARG B O 1
ATOM 2070 N N . ARG B 1 27 ? 18.596 58.805 38.998 1.00 17.28 185 ARG B N 1
ATOM 2071 C CA . ARG B 1 27 ? 20.038 58.644 39.078 1.00 16.87 185 ARG B CA 1
ATOM 2072 C C . ARG B 1 27 ? 20.590 59.401 40.278 1.00 16.15 185 ARG B C 1
ATOM 2073 O O . ARG B 1 27 ? 19.953 60.327 40.760 1.00 16.11 185 ARG B O 1
ATOM 2094 N N . TRP B 1 28 ? 21.783 59.016 40.716 1.00 15.41 186 TRP B N 1
ATOM 2095 C CA . TRP B 1 28 ? 22.446 59.658 41.837 1.00 14.71 186 TRP B CA 1
ATOM 2096 C C . TRP B 1 28 ? 23.441 60.667 41.340 1.00 15.74 186 TRP B C 1
ATOM 2097 O O . TRP B 1 28 ? 24.351 60.317 40.575 1.00 16.80 186 TRP B O 1
ATOM 2118 N N . PHE B 1 29 ? 23.284 61.912 41.726 1.00 15.45 187 PHE B N 1
ATOM 2119 C CA . PHE B 1 29 ? 24.080 63.010 41.217 1.00 15.25 187 PHE B CA 1
ATOM 2120 C C . PHE B 1 29 ? 25.061 63.570 42.234 1.00 14.72 187 PHE B C 1
ATOM 2121 O O . PHE B 1 29 ? 24.779 63.627 43.421 1.00 15.45 187 PHE B O 1
ATOM 2138 N N . VAL B 1 30 ? 26.225 64.021 41.782 1.00 14.94 188 VAL B N 1
ATOM 2139 C CA . VAL B 1 30 ? 27.284 64.628 42.562 1.00 14.67 188 VAL B CA 1
ATOM 2140 C C . VAL B 1 30 ? 27.766 65.853 41.812 1.00 15.06 188 VAL B C 1
ATOM 2141 O O . VAL B 1 30 ? 28.152 65.738 40.639 1.00 16.35 188 VAL B O 1
ATOM 2154 N N . LEU B 1 31 ? 27.823 66.997 42.484 1.00 14.66 189 LEU B N 1
ATOM 2155 C CA . LEU B 1 31 ? 28.429 68.222 41.947 1.00 15.00 189 LEU B CA 1
ATOM 2156 C C . LEU B 1 31 ? 29.768 68.410 42.579 1.00 16.17 189 LEU B C 1
ATOM 2157 O O . LEU B 1 31 ? 29.870 68.542 43.835 1.00 16.51 189 LEU B O 1
ATOM 2173 N N . ALA B 1 32 ? 30.816 68.439 41.769 1.00 16.49 190 ALA B N 1
ATOM 2174 C CA . ALA B 1 32 ? 32.162 68.737 42.251 1.00 17.51 190 ALA B CA 1
ATOM 2175 C C . ALA B 1 32 ? 32.933 69.331 41.098 1.00 17.11 190 ALA B C 1
ATOM 2176 O O . ALA B 1 32 ? 32.732 68.941 39.951 1.00 16.75 190 ALA B O 1
ATOM 2183 N N . ASP B 1 33 ? 33.799 70.261 41.419 1.00 18.79 191 ASP B N 1
ATOM 2184 C CA . ASP B 1 33 ? 34.700 70.840 40.434 1.00 17.95 191 ASP B CA 1
ATOM 2185 C C . ASP B 1 33 ? 33.938 71.384 39.233 1.00 18.53 191 ASP B C 1
ATOM 2186 O O . ASP B 1 33 ? 34.371 71.204 38.081 1.00 18.32 191 ASP B O 1
ATOM 2195 N N . TYR B 1 34 ? 32.844 72.046 39.510 1.00 17.68 192 TYR B N 1
ATOM 2196 C CA . TYR B 1 34 ? 32.042 72.775 38.515 1.00 17.67 192 TYR B CA 1
ATOM 2197 C C . TYR B 1 34 ? 31.326 71.840 37.562 1.00 18.21 192 TYR B C 1
ATOM 2198 O O . TYR B 1 34 ? 30.731 72.333 36.603 1.00 18.66 192 TYR B O 1
ATOM 2216 N N . CYS B 1 35 ? 31.317 70.574 37.831 1.00 16.40 193 CYS B N 1
ATOM 2217 C CA . CYS B 1 35 ? 30.692 69.585 36.966 1.00 16.85 193 CYS B CA 1
ATOM 2218 C C . CYS B 1 35 ? 29.667 68.751 37.701 1.00 16.34 193 CYS B C 1
ATOM 2219 O O . CYS B 1 35 ? 29.764 68.596 38.925 1.00 16.64 193 CYS B O 1
ATOM 2227 N N . LEU B 1 36 ? 28.661 68.249 37.003 1.00 15.55 194 LEU B N 1
ATOM 2228 C CA . LEU B 1 36 ? 27.661 67.371 37.536 1.00 16.37 194 LEU B CA 1
ATOM 2229 C C . LEU B 1 36 ? 27.892 65.995 37.019 1.00 16.91 194 LEU B C 1
ATOM 2230 O O . LEU B 1 36 ? 27.958 65.805 35.792 1.00 18.77 194 LEU B O 1
ATOM 2246 N N . PHE B 1 37 ? 28.112 65.052 37.902 1.00 15.57 195 PHE B N 1
ATOM 2247 C CA . PHE B 1 37 ? 28.368 63.654 37.591 1.00 18.16 195 PHE B CA 1
ATOM 2248 C C . PHE B 1 37 ? 27.153 62.850 38.019 1.00 18.36 195 PHE B C 1
ATOM 2249 O O . PHE B 1 37 ? 26.490 63.185 39.021 1.00 18.16 195 PHE B O 1
ATOM 2266 N N . TYR B 1 38 ? 26.794 61.798 37.331 1.00 16.25 196 TYR B N 1
ATOM 2267 C CA . TYR B 1 38 ? 25.731 60.928 37.795 1.00 17.09 196 TYR B CA 1
ATOM 2268 C C . TYR B 1 38 ? 26.110 59.471 37.686 1.00 17.47 196 TYR B C 1
ATOM 2269 O O . TYR B 1 38 ? 26.994 59.072 36.884 1.00 19.52 196 TYR B O 1
ATOM 2287 N N . TYR B 1 39 ? 25.467 58.695 38.544 1.00 17.01 197 TYR B N 1
ATOM 2288 C CA . TYR B 1 39 ? 25.794 57.320 38.859 1.00 16.59 197 TYR B CA 1
ATOM 2289 C C . TYR B 1 39 ? 24.474 56.526 38.980 1.00 17.56 197 TYR B C 1
ATOM 2290 O O . TYR B 1 39 ? 23.393 57.092 39.161 1.00 17.88 197 TYR B O 1
ATOM 2308 N N . LYS B 1 40 ? 24.617 55.186 38.987 1.00 18.77 198 LYS B N 1
ATOM 2309 C CA . LYS B 1 40 ? 23.456 54.335 39.189 1.00 19.35 198 LYS B CA 1
ATOM 2310 C C . LYS B 1 40 ? 22.841 54.538 40.579 1.00 18.88 198 LYS B C 1
ATOM 2311 O O . LYS B 1 40 ? 21.618 54.472 40.736 1.00 20.78 198 LYS B O 1
ATOM 2330 N N . ASP B 1 41 ? 23.668 54.692 41.625 1.00 18.81 199 ASP B N 1
ATOM 2331 C CA . ASP B 1 41 ? 23.167 54.758 42.998 1.00 18.00 199 ASP B CA 1
ATOM 2332 C C . ASP B 1 41 ? 24.168 55.508 43.844 1.00 19.21 199 ASP B C 1
ATOM 2333 O O . ASP B 1 41 ? 25.200 55.981 43.353 1.00 17.38 199 ASP B O 1
ATOM 2342 N N . SER B 1 42 ? 23.849 55.591 45.161 1.00 17.41 200 SER B N 1
ATOM 2343 C CA . SER B 1 42 ? 24.604 56.453 46.081 1.00 18.36 200 SER B CA 1
ATOM 2344 C C . SER B 1 42 ? 25.927 55.860 46.485 1.00 18.66 200 SER B C 1
ATOM 2345 O O . SER B 1 42 ? 26.697 56.508 47.194 1.00 20.34 200 SER B O 1
ATOM 2353 N N . ARG B 1 43 ? 26.282 54.681 45.975 1.00 19.28 201 ARG B N 1
ATOM 2354 C CA . ARG B 1 43 ? 27.630 54.175 46.166 1.00 20.88 201 ARG B CA 1
ATOM 2355 C C . ARG B 1 43 ? 28.681 54.967 45.405 1.00 19.82 201 ARG B C 1
ATOM 2356 O O . ARG B 1 43 ? 29.863 54.815 45.720 1.00 23.64 201 ARG B O 1
ATOM 2377 N N . GLU B 1 44 ? 28.265 55.740 44.408 1.00 20.02 202 GLU B N 1
ATOM 2378 C CA . GLU B 1 44 ? 29.164 56.591 43.588 1.00 19.83 202 GLU B CA 1
ATOM 2379 C C . GLU B 1 44 ? 30.298 55.746 43.006 1.00 22.41 202 GLU B C 1
ATOM 2380 O O . GLU B 1 44 ? 31.437 56.113 43.169 1.00 25.39 202 GLU B O 1
ATOM 2392 N N . GLU B 1 45 ? 29.961 54.650 42.351 1.00 23.97 203 GLU B N 1
ATOM 2393 C CA . GLU B 1 45 ? 31.004 53.753 41.827 1.00 32.10 203 GLU B CA 1
ATOM 2394 C C . GLU B 1 45 ? 31.362 54.164 40.407 1.00 35.35 203 GLU B C 1
ATOM 2395 O O . GLU B 1 45 ? 32.311 54.886 40.267 1.00 72.92 203 GLU B O 1
ATOM 2407 N N . ALA B 1 46 ? 30.566 53.853 39.413 1.00 40.34 204 ALA B N 1
ATOM 2408 C CA . ALA B 1 46 ? 30.969 54.116 38.026 1.00 37.48 204 ALA B CA 1
ATOM 2409 C C . ALA B 1 46 ? 30.210 55.322 37.495 1.00 24.58 204 ALA B C 1
ATOM 2410 O O . ALA B 1 46 ? 28.990 55.306 37.508 1.00 25.08 204 ALA B O 1
ATOM 2417 N N . VAL B 1 47 ? 30.933 56.333 37.045 1.00 24.93 205 VAL B N 1
ATOM 2418 C CA . VAL B 1 47 ? 30.255 57.475 36.457 1.00 21.43 205 VAL B CA 1
ATOM 2419 C C . VAL B 1 47 ? 29.528 57.022 35.208 1.00 20.12 205 VAL B C 1
ATOM 2420 O O . VAL B 1 47 ? 30.155 56.532 34.260 1.00 23.97 205 VAL B O 1
ATOM 2433 N N . LEU B 1 48 ? 28.229 57.327 35.112 1.00 20.58 206 LEU B N 1
ATOM 2434 C CA . LEU B 1 48 ? 27.452 57.053 33.921 1.00 20.99 206 LEU B CA 1
ATOM 2435 C C . LEU B 1 48 ? 27.451 58.191 32.913 1.00 20.47 206 LEU B C 1
ATOM 2436 O O . LEU B 1 48 ? 27.378 57.960 31.680 1.00 23.92 206 LEU B O 1
ATOM 2452 N N . GLY B 1 49 ? 27.603 59.407 33.365 1.00 20.02 207 GLY B N 1
ATOM 2453 C CA . GLY B 1 49 ? 27.775 60.543 32.508 1.00 20.01 207 GLY B CA 1
ATOM 2454 C C . GLY B 1 49 ? 28.039 61.767 33.357 1.00 17.91 207 GLY B C 1
ATOM 2455 O O . GLY B 1 49 ? 27.956 61.751 34.606 1.00 17.06 207 GLY B O 1
ATOM 2459 N N . SER B 1 50 ? 28.224 62.888 32.692 1.00 17.28 208 SER B N 1
ATOM 2460 C CA . SER B 1 50 ? 28.597 64.123 33.357 1.00 16.73 208 SER B CA 1
ATOM 2461 C C . SER B 1 50 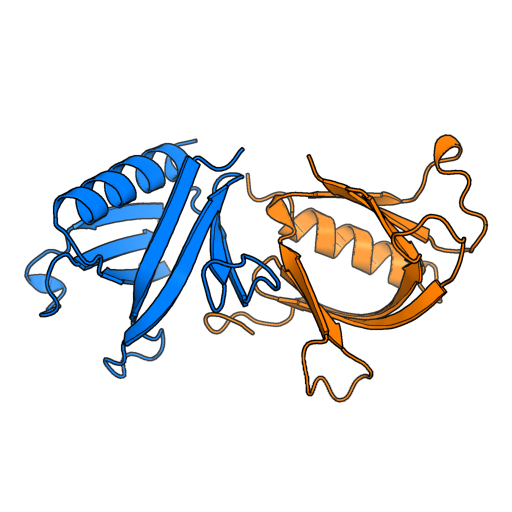? 28.305 65.320 32.473 1.00 16.81 208 SER B C 1
ATOM 2462 O O . SER B 1 50 ? 28.278 65.179 31.238 1.00 18.09 208 SER B O 1
ATOM 2470 N N . ILE B 1 51 ? 28.140 66.477 33.085 1.00 16.92 209 ILE B N 1
ATOM 2471 C CA . ILE B 1 51 ? 27.796 67.758 32.455 1.00 19.62 209 ILE B CA 1
ATOM 2472 C C . ILE B 1 51 ? 28.717 68.872 32.955 1.00 18.93 209 ILE B C 1
ATOM 2473 O O . ILE B 1 51 ? 28.842 68.987 34.190 1.00 18.60 209 ILE B O 1
ATOM 2489 N N . PRO B 1 52 ? 29.402 69.640 32.184 1.00 17.66 210 PRO B N 1
ATOM 2490 C CA . PRO B 1 52 ? 30.137 70.823 32.635 1.00 19.15 210 PRO B CA 1
ATOM 2491 C C . PRO B 1 52 ? 29.181 71.970 32.872 1.00 20.28 210 PRO B C 1
ATOM 2492 O O . PRO B 1 52 ? 28.679 72.574 31.923 1.00 20.24 210 PRO B O 1
ATOM 2503 N N . LEU B 1 53 ? 29.004 72.391 34.130 1.00 17.54 211 LEU B N 1
ATOM 2504 C CA . LEU B 1 53 ? 27.972 73.362 34.388 1.00 17.42 211 LEU B CA 1
ATOM 2505 C C . LEU B 1 53 ? 28.216 74.771 33.939 1.00 18.58 211 LEU B C 1
ATOM 2506 O O . LEU B 1 53 ? 27.271 75.462 33.626 1.00 18.90 211 LEU B O 1
ATOM 2522 N N . PRO B 1 54 ? 29.475 75.261 33.782 1.00 16.74 212 PRO B N 1
ATOM 2523 C CA . PRO B 1 54 ? 29.636 76.628 33.263 1.00 18.65 212 PRO B CA 1
ATOM 2524 C C . PRO B 1 54 ? 29.121 76.790 31.843 1.00 21.11 212 PRO B C 1
ATOM 2525 O O . PRO B 1 54 ? 28.961 77.913 31.413 1.00 24.87 212 PRO B O 1
ATOM 2536 N N . SER B 1 55 ? 28.873 75.722 31.122 1.00 20.98 213 SER B N 1
ATOM 2537 C CA . SER B 1 55 ? 28.280 75.764 29.799 1.00 23.50 213 SER B CA 1
ATOM 2538 C C . SER B 1 55 ? 26.756 75.802 29.819 1.00 23.64 213 SER B C 1
ATOM 2539 O O . SER B 1 55 ? 26.153 75.790 28.741 1.00 25.03 213 SER B O 1
ATOM 2547 N N . TYR B 1 56 ? 26.118 75.863 30.991 1.00 21.32 214 TYR B N 1
ATOM 2548 C CA . TYR B 1 56 ? 24.659 75.804 31.097 1.00 23.21 214 TYR B CA 1
ATOM 2549 C C . TYR B 1 56 ? 24.156 76.975 31.937 1.00 20.73 214 TYR B C 1
ATOM 2550 O O . TYR B 1 56 ? 24.882 77.546 32.750 1.00 26.82 214 TYR B O 1
ATOM 2568 N N . VAL B 1 57 ? 22.876 77.261 31.791 1.00 24.53 215 VAL B N 1
ATOM 2569 C CA . VAL B 1 57 ? 22.127 78.132 32.702 1.00 19.51 215 VAL B CA 1
ATOM 2570 C C . VAL B 1 57 ? 21.032 77.304 33.390 1.00 22.76 215 VAL B C 1
ATOM 2571 O O . VAL B 1 57 ? 20.333 76.551 32.724 1.00 24.30 215 VAL B O 1
ATOM 2584 N N . ILE B 1 58 ? 20.879 77.427 34.716 1.00 23.82 216 ILE B N 1
ATOM 2585 C CA . ILE B 1 58 ? 20.016 76.542 35.493 1.00 23.86 216 ILE B CA 1
ATOM 2586 C C . ILE B 1 58 ? 18.900 77.349 36.122 1.00 30.63 216 ILE B C 1
ATOM 2587 O O . ILE B 1 58 ? 19.121 78.452 36.652 1.00 31.60 216 ILE B O 1
ATOM 2603 N N . SER B 1 59 ? 17.678 76.831 36.051 1.00 24.85 217 SER B N 1
ATOM 2604 C CA . SER B 1 59 ? 16.545 77.535 36.616 1.00 27.48 217 SER B CA 1
ATOM 2605 C C . SER B 1 59 ? 15.438 76.548 36.872 1.00 25.90 217 SER B C 1
ATOM 2606 O O . SER B 1 59 ? 15.365 75.475 36.236 1.00 23.57 217 SER B O 1
ATOM 2614 N N . PRO B 1 60 ? 14.541 76.858 37.773 1.00 21.18 218 PRO B N 1
ATOM 2615 C CA . PRO B 1 60 ? 13.289 76.091 37.867 1.00 22.40 218 PRO B CA 1
ATOM 2616 C C . PRO B 1 60 ? 12.549 76.108 36.539 1.00 24.46 218 PRO B C 1
ATOM 2617 O O . PRO B 1 60 ? 12.707 77.020 35.715 1.00 24.90 218 PRO B O 1
ATOM 2628 N N . VAL B 1 61 ? 11.786 75.048 36.280 1.00 19.35 219 VAL B N 1
ATOM 2629 C CA . VAL B 1 61 ? 10.995 75.070 35.056 1.00 20.27 219 VAL B CA 1
ATOM 2630 C C . VAL B 1 61 ? 9.988 76.204 35.073 1.00 24.62 219 VAL B C 1
ATOM 2631 O O . VAL B 1 61 ? 9.430 76.568 36.095 1.00 27.05 219 VAL B O 1
ATOM 2644 N N . ALA B 1 62 ? 9.665 76.646 33.896 1.00 23.89 220 ALA B N 1
ATOM 2645 C CA . ALA B 1 62 ? 8.695 77.674 33.611 1.00 28.44 220 ALA B CA 1
ATOM 2646 C C . ALA B 1 62 ? 7.461 77.022 32.963 1.00 27.41 220 ALA B C 1
ATOM 2647 O O . ALA B 1 62 ? 7.520 75.886 32.475 1.00 21.90 220 ALA B O 1
ATOM 2654 N N . PRO B 1 63 ? 6.355 77.740 32.888 1.00 29.19 221 PRO B N 1
ATOM 2655 C CA . PRO B 1 63 ? 5.158 77.155 32.284 1.00 26.70 221 PRO B CA 1
ATOM 2656 C C . PRO B 1 63 ? 5.395 76.662 30.857 1.00 26.34 221 PRO B C 1
ATOM 2657 O O . PRO B 1 63 ? 4.958 75.560 30.518 1.00 24.19 221 PRO B O 1
ATOM 2668 N N . GLU B 1 64 ? 6.195 77.389 30.080 1.00 26.06 222 GLU B N 1
ATOM 2669 C CA . GLU B 1 64 ? 6.463 77.047 28.656 1.00 26.16 222 GLU B CA 1
ATOM 2670 C C . GLU B 1 64 ? 7.274 75.750 28.544 1.00 24.26 222 GLU B C 1
ATOM 2671 O O . GLU B 1 64 ? 7.286 75.179 27.472 1.00 22.57 222 GLU B O 1
ATOM 2683 N N . ASP B 1 65 ? 7.911 75.284 29.615 1.00 20.47 223 ASP B N 1
ATOM 2684 C CA . ASP B 1 65 ? 8.585 73.986 29.565 1.00 18.95 223 ASP B CA 1
ATOM 2685 C C . ASP B 1 65 ? 7.608 72.813 29.568 1.00 20.76 223 ASP B C 1
ATOM 2686 O O . ASP B 1 65 ? 7.962 71.725 29.109 1.00 20.27 223 ASP B O 1
ATOM 2695 N N . ARG B 1 66 ? 6.369 73.033 29.976 1.00 19.56 224 ARG B N 1
ATOM 2696 C CA . ARG B 1 66 ? 5.356 71.993 29.933 1.00 19.42 224 ARG B CA 1
ATOM 2697 C C . ARG B 1 66 ? 5.778 70.692 30.625 1.00 23.34 224 ARG B C 1
ATOM 2698 O O . ARG B 1 66 ? 5.559 69.552 30.164 1.00 22.42 224 ARG B O 1
ATOM 2719 N N . ILE B 1 67 ? 6.396 70.842 31.818 1.00 22.57 225 ILE B N 1
ATOM 2720 C CA . ILE B 1 67 ? 6.849 69.706 32.630 1.00 22.34 225 ILE B CA 1
ATOM 2721 C C . ILE B 1 67 ? 5.843 69.489 33.745 1.00 25.35 225 ILE B C 1
ATOM 2722 O O . ILE B 1 67 ? 5.557 70.408 34.463 1.00 28.86 225 ILE B O 1
ATOM 2738 N N . SER B 1 68 ? 5.356 68.282 33.858 1.00 28.79 226 SER B N 1
ATOM 2739 C CA . SER B 1 68 ? 4.316 68.015 34.848 1.00 34.48 226 SER B CA 1
ATOM 2740 C C . SER B 1 68 ? 4.868 67.601 36.205 1.00 39.89 226 SER B C 1
ATOM 2741 O O . SER B 1 68 ? 4.264 67.935 37.209 1.00 34.34 226 SER B O 1
ATOM 2749 N N . ARG B 1 69 ? 5.975 66.905 36.276 1.00 29.71 227 ARG B N 1
ATOM 2750 C CA . ARG B 1 69 ? 6.441 66.405 37.592 1.00 28.31 227 ARG B CA 1
ATOM 2751 C C . ARG B 1 69 ? 6.717 67.570 38.553 1.00 24.76 227 ARG B C 1
ATOM 2752 O O . ARG B 1 69 ? 7.385 68.505 38.154 1.00 23.77 227 ARG B O 1
ATOM 2773 N N . LYS B 1 70 ? 6.531 67.258 39.723 1.00 24.11 228 LYS B N 1
ATOM 2774 C CA . LYS B 1 70 ? 6.754 68.223 40.780 1.00 24.41 228 LYS B CA 1
ATOM 2775 C C . LYS B 1 70 ? 8.261 68.445 40.991 1.00 21.43 228 LYS B C 1
ATOM 2776 O O . LYS B 1 70 ? 9.073 67.533 40.803 1.00 22.14 228 LYS B O 1
ATOM 2795 N N . TYR B 1 71 ? 8.608 69.623 41.493 1.00 20.93 229 TYR B N 1
ATOM 2796 C CA . TYR B 1 71 ? 9.982 70.037 41.890 1.00 20.75 229 TYR B CA 1
ATOM 2797 C C . TYR B 1 71 ? 10.983 69.844 40.753 1.00 18.72 229 TYR B C 1
ATOM 2798 O O . TYR B 1 71 ? 12.044 69.351 40.980 1.00 17.89 229 TYR B O 1
ATOM 2816 N N . SER B 1 72 ? 10.633 70.331 39.576 1.00 18.71 230 SER B N 1
ATOM 2817 C CA . SER B 1 72 ? 11.450 70.198 38.371 1.00 18.29 230 SER B CA 1
ATOM 2818 C C . SER B 1 72 ? 12.160 71.496 38.017 1.00 17.27 230 SER B C 1
ATOM 2819 O O . SER B 1 72 ? 11.690 72.614 38.258 1.00 18.88 230 SER B O 1
ATOM 2827 N N . PHE B 1 73 ? 13.337 71.313 37.444 1.00 16.81 231 PHE B N 1
ATOM 2828 C CA . PHE B 1 73 ? 14.232 72.389 37.047 1.00 16.21 231 PHE B CA 1
ATOM 2829 C C . PHE B 1 73 ? 15.011 71.925 35.846 1.00 18.41 231 PHE B C 1
ATOM 2830 O O . PHE B 1 73 ? 14.911 70.774 35.443 1.00 18.17 231 PHE B O 1
ATOM 2847 N N . LYS B 1 74 ? 15.742 72.851 35.241 1.00 19.46 232 LYS B N 1
ATOM 2848 C CA . LYS B 1 74 ? 16.358 72.600 33.946 1.00 18.29 232 LYS B CA 1
ATOM 2849 C C . LYS B 1 74 ? 17.721 73.220 33.865 1.00 17.32 232 LYS B C 1
ATOM 2850 O O . LYS B 1 74 ? 18.009 74.229 34.506 1.00 20.46 232 LYS B O 1
ATOM 2869 N N . ALA B 1 75 ? 18.559 72.616 33.046 1.00 17.92 233 ALA B N 1
ATOM 2870 C CA . ALA B 1 75 ? 19.852 73.170 32.681 1.00 17.35 233 ALA B CA 1
ATOM 2871 C C . ALA B 1 75 ? 19.854 73.345 31.160 1.00 19.55 233 ALA B C 1
ATOM 2872 O O . ALA B 1 75 ? 19.753 72.351 30.435 1.00 20.18 233 ALA B O 1
ATOM 2879 N N . VAL B 1 76 ? 20.040 74.586 30.684 1.00 22.90 234 VAL B N 1
ATOM 2880 C CA . VAL B 1 76 ? 19.971 74.917 29.262 1.00 22.76 234 VAL B CA 1
ATOM 2881 C C . VAL B 1 76 ? 21.369 75.279 28.764 1.00 24.75 234 VAL B C 1
ATOM 2882 O O . VAL B 1 76 ? 22.016 76.116 29.356 1.00 26.51 234 VAL B O 1
ATOM 2895 N N . HIS B 1 77 ? 21.808 74.619 27.688 1.00 26.24 235 HIS B N 1
ATOM 2896 C CA . HIS B 1 77 ? 23.172 74.850 27.209 1.00 33.60 235 HIS B CA 1
ATOM 2897 C C . HIS B 1 77 ? 23.177 76.134 26.407 1.00 56.54 235 HIS B C 1
ATOM 2898 O O . HIS B 1 77 ? 22.455 76.238 25.403 1.00 46.85 235 HIS B O 1
ATOM 2912 N N . THR B 1 78 ? 24.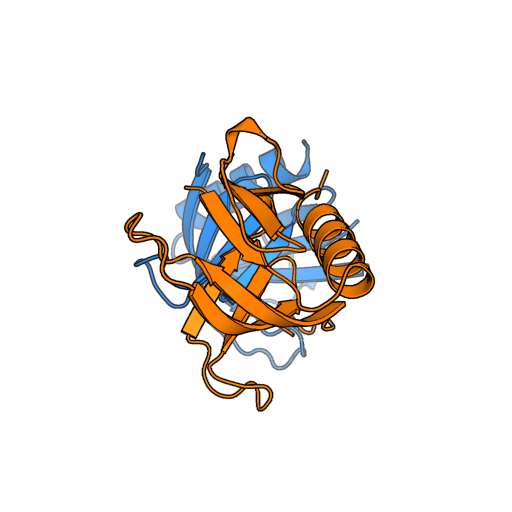028 77.079 26.827 1.00 58.79 236 THR B N 1
ATOM 2913 C CA . THR B 1 78 ? 24.062 78.435 26.291 1.00 59.71 236 THR B CA 1
ATOM 2914 C C . THR B 1 78 ? 25.224 78.628 25.319 1.00 62.80 236 THR B C 1
ATOM 2915 O O . THR B 1 78 ? 25.230 78.031 24.243 1.00 57.35 236 THR B O 1
ATOM 2926 N N . ARG B 1 100 ? 21.099 72.161 23.891 1.00 36.41 258 ARG B N 1
ATOM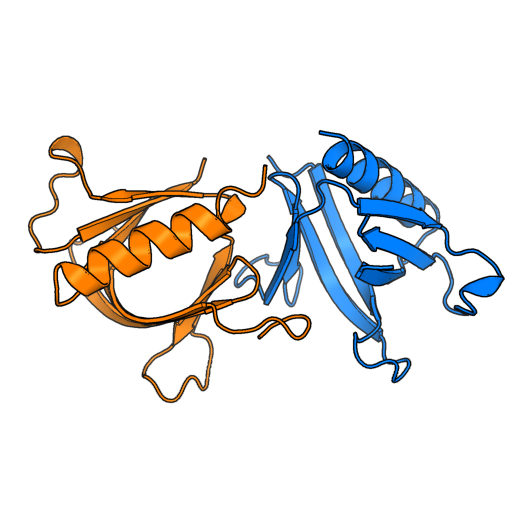 2927 C CA . ARG B 1 100 ? 20.686 70.944 24.632 1.00 34.52 258 ARG B CA 1
ATOM 2928 C C . ARG B 1 100 ? 20.100 71.364 25.993 1.00 30.43 258 ARG B C 1
ATOM 2929 O O . ARG B 1 100 ? 20.706 72.173 26.646 1.00 30.79 258 ARG B O 1
ATOM 2949 N N . THR B 1 101 ? 18.938 70.852 26.379 1.00 24.94 259 THR B N 1
ATOM 2950 C CA . THR B 1 101 ? 18.336 71.135 27.682 1.00 21.75 259 THR B CA 1
ATOM 2951 C C . THR B 1 101 ? 18.170 69.828 28.437 1.00 21.43 259 THR B C 1
ATOM 2952 O O . THR B 1 10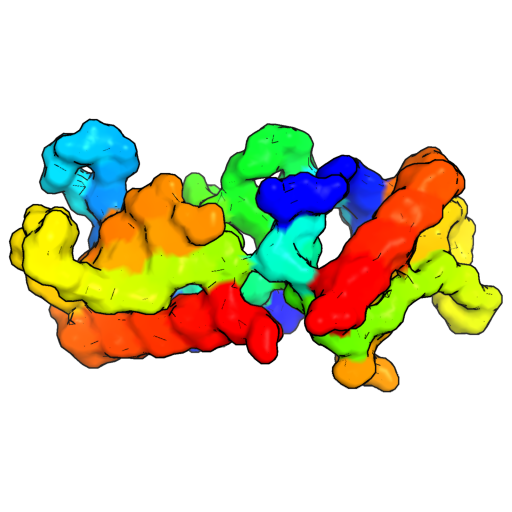1 ? 17.699 68.831 27.900 1.00 24.59 259 THR B O 1
ATOM 2963 N N . TYR B 1 102 ? 18.580 69.818 29.702 1.00 18.55 260 TYR B N 1
ATOM 2964 C CA . TYR B 1 102 ? 18.317 68.722 30.612 1.00 18.70 260 TYR B CA 1
ATOM 2965 C C . TYR B 1 102 ? 17.219 69.131 31.602 1.00 16.75 260 TYR B C 1
ATOM 2966 O O . TYR B 1 102 ? 17.224 70.265 32.142 1.00 19.54 260 TYR B O 1
ATOM 2984 N N . TYR B 1 103 ? 16.352 68.203 31.869 1.00 16.57 261 TYR B N 1
ATOM 2985 C CA . TYR B 1 103 ? 15.262 68.364 32.831 1.00 17.54 261 TYR B CA 1
ATOM 2986 C C . TYR B 1 103 ? 15.471 67.417 34.009 1.00 17.23 261 TYR B C 1
ATOM 2987 O O . TYR B 1 103 ? 15.753 66.226 33.805 1.00 17.77 261 TYR B O 1
ATOM 3005 N N . PHE B 1 104 ? 15.420 67.964 35.232 1.00 16.40 262 PHE B N 1
ATOM 3006 C CA . PHE B 1 104 ? 15.623 67.200 36.438 1.00 16.24 262 PHE B CA 1
ATOM 3007 C C . PHE B 1 104 ? 14.430 67.412 37.354 1.00 17.36 262 PHE B C 1
ATOM 3008 O O . PHE B 1 104 ? 13.783 68.455 37.313 1.00 17.90 262 PHE B O 1
ATOM 3025 N N . SER B 1 105 ? 14.193 66.474 38.287 1.00 16.41 263 SER B N 1
ATOM 3026 C CA . SER B 1 105 ? 13.136 66.610 39.275 1.00 17.09 263 SER B CA 1
ATOM 3027 C C . SER B 1 105 ? 13.605 66.025 40.598 1.00 17.33 263 SER B C 1
ATOM 3028 O O . SER B 1 105 ? 14.154 64.931 40.640 1.00 18.71 263 SER B O 1
ATOM 3036 N N . ALA B 1 106 ? 13.471 66.826 41.644 1.00 17.45 264 ALA B N 1
ATOM 3037 C CA . ALA B 1 106 ? 13.820 66.437 43.003 1.00 16.59 264 ALA B CA 1
ATOM 3038 C C . ALA B 1 106 ? 12.609 65.841 43.735 1.00 19.14 264 ALA B C 1
ATOM 3039 O O . ALA B 1 106 ? 11.476 65.981 43.344 1.00 19.96 264 ALA B O 1
ATOM 3046 N N . ASP B 1 107 ? 12.880 65.256 44.910 1.00 19.85 265 ASP B N 1
ATOM 3047 C CA . ASP B 1 107 ? 11.819 64.635 45.689 1.00 19.94 265 ASP B CA 1
ATOM 3048 C C . ASP B 1 107 ? 11.174 65.599 46.649 1.00 22.46 265 ASP B C 1
ATOM 3049 O O .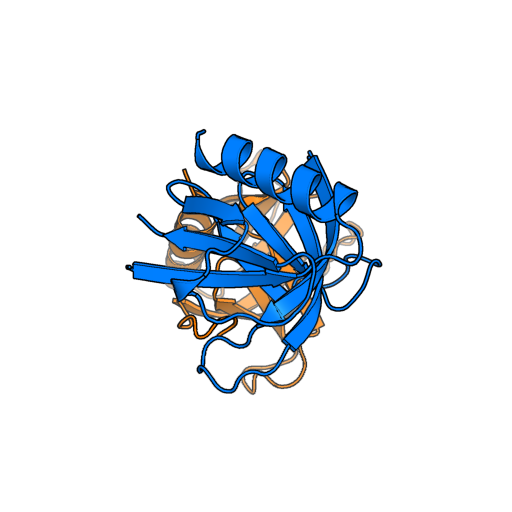 ASP B 1 107 ? 10.077 65.309 47.150 1.00 25.45 265 ASP B O 1
ATOM 3058 N N . THR B 1 108 ? 11.805 66.728 46.963 1.00 18.81 266 THR B N 1
ATOM 3059 C CA . THR B 1 108 ? 11.241 67.745 47.798 1.00 20.41 266 THR B CA 1
ATOM 3060 C C . THR B 1 108 ? 11.569 69.120 47.263 1.00 20.15 266 THR B C 1
ATOM 3061 O O . THR B 1 108 ? 12.530 69.316 46.498 1.00 17.97 266 THR B O 1
ATOM 3072 N N . GLN B 1 109 ? 10.782 70.095 47.664 1.00 20.35 267 GLN B N 1
ATOM 3073 C CA . GLN B 1 109 ? 11.052 71.456 47.343 1.00 19.33 267 GLN B CA 1
ATOM 3074 C C . GLN B 1 109 ? 12.385 71.947 47.851 1.00 20.53 267 GLN B C 1
ATOM 3075 O O . GLN B 1 109 ? 13.112 72.671 47.144 1.00 19.49 267 GLN B O 1
ATOM 3089 N N . GLU B 1 110 ? 12.736 71.575 49.080 1.00 22.63 268 GLU B N 1
ATOM 3090 C CA . GLU B 1 110 ? 13.987 71.954 49.673 1.00 23.05 268 GLU B CA 1
ATOM 3091 C C . GLU B 1 110 ? 15.154 71.488 48.809 1.00 20.49 268 GLU B C 1
ATOM 3092 O O . GLU B 1 110 ? 16.138 72.206 48.626 1.00 21.36 268 GLU B O 1
ATOM 3104 N N . ASP B 1 111 ? 15.074 70.247 48.349 1.00 20.16 269 ASP B N 1
ATOM 3105 C CA . ASP B 1 111 ? 16.161 69.630 47.544 1.00 19.93 269 ASP B CA 1
ATOM 3106 C C . ASP B 1 111 ? 16.189 70.347 46.200 1.00 17.66 269 ASP B C 1
ATOM 3107 O O . ASP B 1 111 ? 17.276 70.642 45.757 1.00 18.10 269 ASP B O 1
ATOM 3116 N N . MET B 1 112 ? 15.041 70.653 45.598 1.00 16.88 270 MET B N 1
ATOM 3117 C CA . MET B 1 112 ? 15.070 71.408 44.339 1.00 16.80 270 MET B CA 1
ATOM 3118 C C . MET B 1 112 ? 15.804 72.717 44.522 1.00 20.30 270 MET B C 1
ATOM 3119 O O . MET B 1 112 ? 16.705 73.082 43.747 1.00 17.94 270 MET B O 1
ATOM 3133 N N . ASN B 1 113 ? 15.457 73.450 45.580 1.00 18.00 271 ASN B N 1
ATOM 3134 C CA . ASN B 1 113 ? 16.072 74.752 45.811 1.00 18.05 271 ASN B CA 1
ATOM 3135 C C . ASN B 1 113 ? 17.547 74.655 46.010 1.00 19.10 271 ASN B C 1
ATOM 3136 O O . ASN B 1 113 ? 18.315 75.445 45.453 1.00 19.43 271 ASN B O 1
ATOM 3147 N N . ALA B 1 114 ? 17.985 73.644 46.760 1.00 18.05 272 ALA B N 1
ATOM 3148 C CA . ALA B 1 114 ? 19.409 73.475 46.993 1.00 18.17 272 ALA B CA 1
ATOM 3149 C C . ALA B 1 114 ? 20.154 73.145 45.709 1.00 16.61 272 ALA B C 1
ATOM 3150 O O . ALA B 1 114 ? 21.252 73.653 45.489 1.00 17.88 272 ALA B O 1
ATOM 3157 N N . TRP B 1 115 ? 19.567 72.282 44.866 1.00 15.89 273 TRP B N 1
ATOM 3158 C CA . TRP B 1 115 ? 20.240 71.959 43.605 1.00 16.02 273 TRP B CA 1
ATOM 3159 C C . TRP B 1 115 ? 20.305 73.151 42.701 1.00 18.14 273 TRP B C 1
ATOM 3160 O O . TRP B 1 115 ? 21.344 73.361 42.082 1.00 17.64 273 TRP B O 1
ATOM 3181 N N . VAL B 1 116 ? 19.212 73.891 42.556 1.00 16.01 274 VAL B N 1
ATOM 3182 C CA . VAL B 1 116 ? 19.243 75.065 41.686 1.00 17.22 274 VAL B CA 1
ATOM 3183 C C . VAL B 1 116 ? 20.295 76.037 42.130 1.00 21.39 274 VAL B C 1
ATOM 3184 O O . VAL B 1 116 ? 21.078 76.533 41.339 1.00 19.13 274 VAL B O 1
ATOM 3197 N N . ARG B 1 117 ? 20.350 76.315 43.443 1.00 18.70 275 ARG B N 1
ATOM 3198 C CA . ARG B 1 117 ? 21.338 77.277 43.932 1.00 18.21 275 ARG B CA 1
ATOM 3199 C C . ARG B 1 117 ? 22.775 76.774 43.697 1.00 18.35 275 ARG B C 1
ATOM 3200 O O . ARG B 1 117 ? 23.640 77.521 43.238 1.00 19.98 275 ARG B O 1
ATOM 3221 N N . ALA B 1 118 ? 23.049 75.505 44.008 1.00 17.58 276 ALA B N 1
ATOM 3222 C CA . ALA B 1 118 ? 24.399 74.965 43.825 1.00 17.74 276 ALA B CA 1
ATOM 3223 C C . ALA B 1 118 ? 24.801 74.920 42.367 1.00 17.56 276 ALA B C 1
ATOM 3224 O O . ALA B 1 118 ? 25.914 75.290 42.042 1.00 18.72 276 ALA B O 1
ATOM 3231 N N . MET B 1 119 ? 23.889 74.479 41.500 1.00 17.56 277 MET B N 1
ATOM 3232 C CA . MET B 1 119 ? 24.257 74.397 40.087 1.00 15.43 277 MET B CA 1
ATOM 3233 C C . MET B 1 119 ? 24.462 75.795 39.528 1.00 19.15 277 MET B C 1
ATOM 3234 O O . MET B 1 119 ? 25.401 75.993 38.745 1.00 18.34 277 MET B O 1
ATOM 3248 N N . ASN B 1 120 ? 23.634 76.783 39.913 1.00 18.46 278 ASN B N 1
ATOM 3249 C CA . ASN B 1 120 ? 23.866 78.159 39.402 1.00 18.89 278 ASN B CA 1
ATOM 3250 C C . ASN B 1 120 ? 25.179 78.721 39.908 1.00 24.44 278 ASN B C 1
ATOM 3251 O O . ASN B 1 120 ? 25.901 79.409 39.192 1.00 22.89 278 ASN B O 1
ATOM 3262 N N . GLN B 1 121 ? 25.529 78.458 41.166 1.00 20.08 279 GLN B N 1
ATOM 3263 C CA . GLN B 1 121 ? 26.764 78.966 41.711 1.00 23.82 279 GLN B CA 1
ATOM 3264 C C . GLN B 1 121 ? 27.946 78.389 40.962 1.00 23.00 279 GLN B C 1
ATOM 3265 O O . GLN B 1 121 ? 28.907 79.127 40.650 1.00 25.53 279 GLN B O 1
ATOM 3279 N N . ALA B 1 122 ? 27.881 77.095 40.577 1.00 20.15 280 ALA B N 1
ATOM 3280 C CA . ALA B 1 122 ? 28.958 76.479 39.815 1.00 21.40 280 ALA B CA 1
ATOM 3281 C C . ALA B 1 122 ? 28.958 77.017 38.391 1.00 22.41 280 ALA B C 1
ATOM 3282 O O . ALA B 1 122 ? 30.033 77.175 37.796 1.00 26.41 280 ALA B O 1
ATOM 3289 N N . ALA B 1 123 ? 27.773 77.240 37.817 1.00 19.26 281 ALA B N 1
ATOM 3290 C CA . ALA B 1 123 ? 27.665 77.635 36.415 1.00 22.57 281 ALA B CA 1
ATOM 3291 C C . ALA B 1 123 ? 28.135 79.064 36.183 1.00 26.13 281 ALA B C 1
ATOM 3292 O O . ALA B 1 123 ? 28.619 79.373 35.072 1.00 25.88 281 ALA B O 1
ATOM 3299 N N . GLN B 1 124 ? 28.032 79.932 37.173 1.00 23.70 282 GLN B N 1
ATOM 3300 C CA . GLN B 1 124 ? 28.305 81.353 37.014 1.00 25.51 282 GLN B CA 1
ATOM 3301 C C . GLN B 1 124 ? 29.733 81.616 37.468 1.00 41.65 282 GLN B C 1
ATOM 3302 O O . GLN B 1 124 ? 30.002 82.051 38.574 1.00 74.13 282 GLN B O 1
ATOM 3316 N N . VAL B 1 125 ? 30.665 81.383 36.563 1.00 36.93 283 VAL B N 1
ATOM 3317 C CA . VAL B 1 125 ? 32.077 81.526 36.910 1.00 32.03 283 VAL B CA 1
ATOM 3318 C C . VAL B 1 125 ? 32.486 82.972 36.908 1.00 49.85 283 VAL B C 1
ATOM 3319 O O . VAL B 1 125 ? 33.500 83.317 37.507 1.00 57.92 283 VAL B O 1
ATOM 3332 N N . LEU B 1 126 ? 31.789 83.808 36.148 1.00 48.00 284 LEU B N 1
ATOM 3333 C CA . LEU B 1 126 ? 32.164 85.210 36.079 1.00 59.62 284 LEU B CA 1
ATOM 3334 C C . LEU B 1 126 ? 31.531 85.945 37.266 1.00 60.43 284 LEU B C 1
ATOM 3335 O O . LEU B 1 126 ? 32.056 86.960 37.714 1.00 59.54 284 LEU B O 1
#

Organism: Homo sapiens (NCBI:txid9606)

Solvent-accessible surface area: 11556 Å² total; per-residue (Å²): 155,52,95,33,120,12,74,1,32,21,24,37,64,83,60,124,196,114,60,114,95,56,36,0,6,2,8,44,93,0,0,3,11,21,140,34,61,151,50,122,38,2,54,0,1,4,20,0,30,49,21,82,4,38,67,40,30,127,120,13,198,32,119,89,146,65,5,0,34,0,38,57,100,111,155,78,48,11,44,0,1,6,75,62,107,139,64,18,77,47,7,20,166,11,0,27,103,10,8,143,91,60,31,17,68,19,103,49,94,32,118,12,73,1,38,32,27,38,88,77,60,124,198,111,56,116,95,54,34,0,6,1,2,8,86,0,0,16,35,25,143,32,61,160,48,123,70,71,86,10,16,4,20,0,11,6,18,83,6,36,70,42,29,127,122,13,200,32,115,85,143,55,5,0,31,0,52,78,114,165,52,37,42,0,1,6,77,62,107,140,64,27,77,46,6,20,170,12,0,28,106,10,10,133,34,141

Radius of gyration: 18.4 Å; Cα contacts (8 Å, |Δi|>4): 447; chains: 2; bounding box: 59×35×31 Å

InterPro domains:
  IPR001202 WW domain [PS01159] (15-40)
  IPR001202 WW domain [PS50020] (9-42)
  IPR001202 WW domain [PS50020] (54-87)
  IPR001202 WW domain [SM00456] (10-42)
  IPR001202 WW domain [SM00456] (55-87)
  IPR001202 WW domain [cd00201] (57-86)
  IPR001849 Pleckstrin homology domain [PF00169] (166-281)
  IPR001849 Pleckstrin homology domain [PS50003] (164-282)
  IPR001849 Pleckstrin homology domain [SM00233] (165-284)
  IPR011993 PH-like domain superfamily [G3DSA:2.30.29.30] (155-289)
  IPR036020 WW domain superfamily [SSF51045] (5-41)
  IPR036020 WW domain superfamily [SSF51045] (50-86)
  IPR040392 PKHA4-7, PH domain [cd13248] (159-281)
  IPR057971 Pleckstrin homology domain-containing family A member 4-7, TBCA domain [PF25541] (685-822)

B-factor: mean 31.79, std 16.32, range [12.8, 112.15]